Protein AF-A0A3S4GG68-F1 (afdb_monomer_lite)

Structure (mmCIF, N/CA/C/O backbone):
data_AF-A0A3S4GG68-F1
#
_entry.id   AF-A0A3S4GG68-F1
#
loop_
_atom_site.group_PDB
_atom_site.id
_atom_site.type_symbol
_atom_site.label_atom_id
_atom_site.label_alt_id
_atom_site.label_comp_id
_atom_site.label_asym_id
_atom_site.label_entity_id
_atom_site.label_seq_id
_atom_site.pdbx_PDB_ins_code
_atom_site.Cartn_x
_atom_site.Cartn_y
_atom_site.Cartn_z
_atom_site.occupancy
_atom_site.B_iso_or_equiv
_atom_site.auth_seq_id
_atom_site.auth_comp_id
_atom_site.auth_asym_id
_atom_site.auth_atom_id
_atom_site.pdbx_PDB_model_num
ATOM 1 N N . MET A 1 1 ? 11.871 43.100 -135.395 1.00 49.34 1 MET A N 1
ATOM 2 C CA . MET A 1 1 ? 12.760 42.344 -134.480 1.00 49.34 1 MET A CA 1
ATOM 3 C C . MET A 1 1 ? 13.994 43.187 -134.203 1.00 49.34 1 MET A C 1
ATOM 5 O O . MET A 1 1 ? 14.467 43.809 -135.144 1.00 49.34 1 MET A O 1
ATOM 9 N N . SER A 1 2 ? 14.499 43.175 -132.960 1.00 50.88 2 SER A N 1
ATOM 10 C CA . SER A 1 2 ? 15.633 43.975 -132.434 1.00 50.88 2 SER A CA 1
ATOM 11 C C . SER A 1 2 ? 15.236 45.422 -132.055 1.00 50.88 2 SER A C 1
ATOM 13 O O . SER A 1 2 ? 14.521 46.060 -132.810 1.00 50.88 2 SER A O 1
ATOM 15 N N . GLN A 1 3 ? 15.545 46.009 -130.888 1.00 48.41 3 GLN A N 1
ATOM 16 C CA . GLN A 1 3 ? 16.645 45.792 -129.935 1.00 48.41 3 GLN A CA 1
ATOM 17 C C . GLN A 1 3 ? 16.271 46.004 -128.438 1.00 48.41 3 GLN A C 1
ATOM 19 O O . GLN A 1 3 ? 17.155 46.221 -127.614 1.00 48.41 3 GLN A O 1
ATOM 24 N N . GLN A 1 4 ? 14.996 45.951 -128.033 1.00 51.50 4 GLN A N 1
ATOM 25 C CA . GLN A 1 4 ? 14.610 46.338 -126.656 1.00 51.50 4 GLN A CA 1
ATOM 26 C C . GLN A 1 4 ? 14.585 45.204 -125.604 1.00 51.50 4 GLN A C 1
ATOM 28 O O . GLN A 1 4 ? 14.568 45.499 -124.409 1.00 51.50 4 GLN A O 1
ATOM 33 N N . ASP A 1 5 ? 14.703 43.929 -125.994 1.00 50.78 5 ASP A N 1
ATOM 34 C CA . ASP A 1 5 ? 14.588 42.798 -125.048 1.00 50.78 5 ASP A CA 1
ATOM 35 C C . ASP A 1 5 ? 15.923 42.305 -124.447 1.00 50.78 5 ASP A C 1
ATOM 37 O O . ASP A 1 5 ? 15.935 41.638 -123.409 1.00 50.78 5 ASP A O 1
ATOM 41 N N . ALA A 1 6 ? 17.070 42.688 -125.021 1.00 50.78 6 ALA A N 1
ATOM 42 C CA . ALA A 1 6 ? 18.386 42.248 -124.537 1.00 50.78 6 ALA A CA 1
ATOM 43 C C . ALA A 1 6 ? 18.825 42.948 -123.231 1.00 50.78 6 ALA A C 1
ATOM 45 O O . ALA A 1 6 ? 19.532 42.358 -122.410 1.00 50.78 6 ALA A O 1
ATOM 46 N N . ALA A 1 7 ? 18.363 44.180 -122.985 1.00 52.12 7 ALA A N 1
ATOM 47 C CA . ALA A 1 7 ? 18.754 44.946 -121.799 1.00 52.12 7 ALA A CA 1
ATOM 48 C C . ALA A 1 7 ? 18.092 44.432 -120.503 1.00 52.12 7 ALA A C 1
ATOM 50 O O . ALA A 1 7 ? 18.697 44.492 -119.431 1.00 52.12 7 ALA A O 1
ATOM 51 N N . LYS A 1 8 ? 16.877 43.864 -120.580 1.00 50.28 8 LYS A N 1
ATOM 52 C CA . LYS A 1 8 ? 16.184 43.308 -119.401 1.00 50.28 8 LYS A CA 1
ATOM 53 C C . LYS A 1 8 ? 16.714 41.927 -118.992 1.00 50.28 8 LYS A C 1
ATOM 55 O O . LYS A 1 8 ? 16.784 41.640 -117.797 1.00 50.28 8 LYS A O 1
ATOM 60 N N . GLN A 1 9 ? 17.161 41.098 -119.940 1.00 52.12 9 GLN A N 1
ATOM 61 C CA . GLN A 1 9 ? 17.727 39.774 -119.631 1.00 52.12 9 GLN A CA 1
ATOM 62 C C . GLN A 1 9 ? 19.130 39.847 -118.996 1.00 52.12 9 GLN A C 1
ATOM 64 O O . GLN A 1 9 ? 19.456 39.039 -118.120 1.00 52.12 9 GLN A O 1
ATOM 69 N N . GLN A 1 10 ? 19.939 40.853 -119.347 1.00 52.22 10 GLN A N 1
ATOM 70 C CA . GLN A 1 10 ? 21.264 41.061 -118.742 1.00 52.22 10 GLN A CA 1
ATOM 71 C C . GLN A 1 10 ? 21.206 41.677 -117.332 1.00 52.22 10 GLN A C 1
ATOM 73 O O . GLN A 1 10 ? 22.079 41.407 -116.506 1.00 52.22 10 GLN A O 1
ATOM 78 N N . ALA A 1 11 ? 20.166 42.455 -117.011 1.00 51.31 11 ALA A N 1
ATOM 79 C CA . ALA A 1 11 ? 19.967 42.980 -115.658 1.00 51.31 11 ALA A CA 1
ATOM 80 C C . ALA A 1 11 ? 19.549 41.879 -114.662 1.00 51.31 11 ALA A C 1
ATOM 82 O O . ALA A 1 11 ? 20.016 41.863 -113.522 1.00 51.31 11 ALA A O 1
ATOM 83 N N . ASN A 1 12 ? 18.731 40.916 -115.104 1.00 52.53 12 ASN A N 1
ATOM 84 C CA . ASN A 1 12 ? 18.251 39.823 -114.254 1.00 52.53 12 ASN A CA 1
ATOM 85 C C . ASN A 1 12 ? 19.345 38.774 -113.964 1.00 52.53 12 ASN A C 1
ATOM 87 O O . ASN A 1 12 ? 19.495 38.316 -112.836 1.00 52.53 12 ASN A O 1
ATOM 91 N N . THR A 1 13 ? 20.192 38.449 -114.946 1.00 56.78 13 THR A N 1
ATOM 92 C CA . THR A 1 13 ? 21.316 37.509 -114.754 1.00 56.78 13 THR A CA 1
ATOM 93 C C . THR A 1 13 ? 22.449 38.095 -113.907 1.00 56.78 13 THR A C 1
ATOM 95 O O . THR A 1 13 ? 23.001 37.383 -113.070 1.00 56.78 13 THR A O 1
ATOM 98 N N . ARG A 1 14 ? 22.753 39.400 -114.014 1.00 58.31 14 ARG A N 1
ATOM 99 C CA . ARG A 1 14 ? 23.689 40.071 -113.085 1.00 58.31 14 ARG A CA 1
ATOM 100 C C . ARG A 1 14 ? 23.168 40.114 -111.653 1.00 58.31 14 ARG A C 1
ATOM 102 O O . ARG A 1 14 ? 23.961 39.922 -110.734 1.00 58.31 14 ARG A O 1
ATOM 109 N N . ASN A 1 15 ? 21.870 40.342 -111.455 1.00 60.78 15 ASN A N 1
ATOM 110 C CA . ASN A 1 15 ? 21.282 40.303 -110.120 1.00 60.78 15 ASN A CA 1
ATOM 111 C C . ASN A 1 15 ? 21.235 38.875 -109.574 1.00 60.78 15 ASN A C 1
ATOM 113 O O . ASN A 1 15 ? 21.615 38.692 -108.429 1.00 60.78 15 ASN A O 1
ATOM 117 N N . ASN A 1 16 ? 20.925 37.856 -110.379 1.00 60.94 16 ASN A N 1
ATOM 118 C CA . ASN A 1 16 ? 20.962 36.463 -109.926 1.00 60.94 16 ASN A CA 1
ATOM 119 C C . ASN A 1 16 ? 22.381 35.967 -109.623 1.00 60.94 16 ASN A C 1
ATOM 121 O O . ASN A 1 16 ? 22.553 35.264 -108.641 1.00 60.94 16 ASN A O 1
ATOM 125 N N . ILE A 1 17 ? 23.415 36.367 -110.371 1.00 66.19 17 ILE A N 1
ATOM 126 C CA . ILE A 1 17 ? 24.809 36.019 -110.033 1.00 66.19 17 ILE A CA 1
ATOM 127 C C . ILE A 1 17 ? 25.264 36.754 -108.768 1.00 66.19 17 ILE A C 1
ATOM 129 O O . ILE A 1 17 ? 25.915 36.150 -107.923 1.00 66.19 17 ILE A O 1
ATOM 133 N N . ARG A 1 18 ? 24.886 38.028 -108.586 1.00 66.44 18 ARG A N 1
ATOM 134 C CA . ARG A 1 18 ? 25.168 38.769 -107.345 1.00 66.44 18 ARG A CA 1
ATOM 135 C C . ARG A 1 18 ? 24.436 38.160 -106.154 1.00 66.44 18 ARG A C 1
ATOM 137 O O . ARG A 1 18 ? 25.058 37.925 -105.129 1.00 66.44 18 ARG A O 1
ATOM 144 N N . VAL A 1 19 ? 23.162 37.822 -106.309 1.00 69.62 19 VAL A N 1
ATOM 145 C CA . VAL A 1 19 ? 22.336 37.177 -105.284 1.00 69.62 19 VAL A CA 1
ATOM 146 C C . VAL A 1 19 ? 22.871 35.779 -104.963 1.00 69.62 19 VAL A C 1
ATOM 148 O O . VAL A 1 19 ? 23.076 35.480 -103.794 1.00 69.62 19 VAL A O 1
ATOM 151 N N . VAL A 1 20 ? 23.227 34.965 -105.963 1.00 71.88 20 VAL A N 1
ATOM 152 C CA . VAL A 1 20 ? 23.866 33.652 -105.761 1.00 71.88 20 VAL A CA 1
ATOM 153 C C . VAL A 1 20 ? 25.235 33.797 -105.098 1.00 71.88 20 VAL A C 1
ATOM 155 O O . VAL A 1 20 ? 25.518 33.036 -104.185 1.00 71.88 20 VAL A O 1
ATOM 158 N N . SER A 1 21 ? 26.055 34.788 -105.471 1.00 70.62 21 SER A N 1
ATOM 159 C CA . SER A 1 21 ? 27.353 35.047 -104.823 1.00 70.62 21 SER A CA 1
ATOM 160 C C . SER A 1 21 ? 27.220 35.536 -103.377 1.00 70.62 21 SER A C 1
ATOM 162 O O . SER A 1 21 ? 28.034 35.186 -102.529 1.00 70.62 21 SER A O 1
ATOM 164 N N . ILE A 1 22 ? 26.170 36.305 -103.073 1.00 77.19 22 ILE A N 1
ATOM 165 C CA . ILE A 1 22 ? 25.853 36.747 -101.713 1.00 77.19 22 ILE A CA 1
ATOM 166 C C . ILE A 1 22 ? 25.343 35.559 -100.893 1.00 77.19 22 ILE A C 1
ATOM 168 O O . ILE A 1 22 ? 25.767 35.394 -99.755 1.00 77.19 22 ILE A O 1
ATOM 172 N N . PHE A 1 23 ? 24.506 34.688 -101.466 1.00 77.19 23 PHE A N 1
ATOM 173 C CA . PHE A 1 23 ? 24.037 33.475 -100.795 1.00 77.19 23 PHE A CA 1
ATOM 174 C C . PHE A 1 23 ? 25.149 32.440 -100.589 1.00 77.19 23 PHE A C 1
ATOM 176 O O . PHE A 1 23 ? 25.198 31.833 -99.524 1.00 77.19 23 PHE A O 1
ATOM 183 N N . THR A 1 24 ? 26.072 32.253 -101.538 1.00 78.00 24 THR A N 1
ATOM 184 C CA . THR A 1 24 ? 27.219 31.347 -101.354 1.00 78.00 24 THR A CA 1
ATOM 185 C C . THR A 1 24 ? 28.232 31.908 -100.362 1.00 78.00 24 THR A C 1
ATOM 187 O O . THR A 1 24 ? 28.686 31.166 -99.495 1.00 78.00 24 THR A O 1
ATOM 190 N N . ALA A 1 25 ? 28.533 33.210 -100.398 1.00 78.62 25 ALA A N 1
ATOM 191 C CA . ALA A 1 25 ? 29.371 33.850 -99.383 1.00 78.62 25 ALA A CA 1
ATOM 192 C C . ALA A 1 25 ? 28.722 33.805 -97.986 1.00 78.62 25 ALA A C 1
ATOM 194 O O . ALA A 1 25 ? 29.400 33.507 -97.004 1.00 78.62 25 ALA A O 1
ATOM 195 N N . ALA A 1 26 ? 27.405 34.021 -97.891 1.00 80.62 26 ALA A N 1
ATOM 196 C CA . ALA A 1 26 ? 26.657 33.888 -96.643 1.00 80.62 26 ALA A CA 1
ATOM 197 C C . ALA A 1 26 ? 26.622 32.438 -96.138 1.00 80.62 26 ALA A C 1
ATOM 199 O O . ALA A 1 26 ? 26.768 32.215 -94.941 1.00 80.62 26 ALA A O 1
ATOM 200 N N . ALA A 1 27 ? 26.493 31.448 -97.027 1.00 81.69 27 ALA A N 1
ATOM 201 C CA . ALA A 1 27 ? 26.536 30.032 -96.666 1.00 81.69 27 ALA A CA 1
ATOM 202 C C . ALA A 1 27 ? 27.921 29.617 -96.146 1.00 81.69 27 ALA A C 1
ATOM 204 O O . ALA A 1 27 ? 28.010 28.941 -95.125 1.00 81.69 27 ALA A O 1
ATOM 205 N N . ILE A 1 28 ? 29.003 30.069 -96.789 1.00 83.69 28 ILE A N 1
ATOM 206 C CA . ILE A 1 28 ? 30.376 29.825 -96.320 1.00 83.69 28 ILE A CA 1
ATOM 207 C C . ILE A 1 28 ? 30.612 30.517 -94.971 1.00 83.69 28 ILE A C 1
ATOM 209 O O . ILE A 1 28 ? 31.186 29.913 -94.066 1.00 83.69 28 ILE A O 1
ATOM 213 N N . GLY A 1 29 ? 30.112 31.744 -94.799 1.00 84.56 29 GLY A N 1
ATOM 214 C CA . GLY A 1 29 ? 30.130 32.447 -93.516 1.00 84.56 29 GLY A CA 1
ATOM 215 C C . GLY A 1 29 ? 29.377 31.688 -92.420 1.00 84.56 29 GLY A C 1
ATOM 216 O O . GLY A 1 29 ? 29.908 31.502 -91.330 1.00 84.56 29 GLY A O 1
ATOM 217 N N . LEU A 1 30 ? 28.179 31.177 -92.717 1.00 84.75 30 LEU A N 1
ATOM 218 C CA . LEU A 1 30 ? 27.359 30.405 -91.780 1.00 84.75 30 LEU A CA 1
ATOM 219 C C . LEU A 1 30 ? 28.039 29.091 -91.371 1.00 84.75 30 LEU A C 1
ATOM 221 O O . LEU A 1 30 ? 28.056 28.747 -90.192 1.00 84.75 30 LEU A O 1
ATOM 225 N N . VAL A 1 31 ? 28.635 28.377 -92.330 1.00 84.88 31 VAL A N 1
ATOM 226 C CA . VAL A 1 31 ? 29.395 27.147 -92.064 1.00 84.88 31 VAL A CA 1
ATOM 227 C C . VAL A 1 31 ? 30.635 27.453 -91.225 1.00 84.88 31 VAL A C 1
ATOM 229 O O . VAL A 1 31 ? 30.894 26.748 -90.254 1.00 84.88 31 VAL A O 1
ATOM 232 N N . GLY A 1 32 ? 31.360 28.534 -91.529 1.00 84.31 32 GLY A N 1
ATOM 233 C CA . GLY A 1 32 ? 32.490 28.991 -90.719 1.00 84.31 32 GLY A CA 1
ATOM 234 C C . GLY A 1 32 ? 32.086 29.300 -89.274 1.00 84.31 32 GLY A C 1
ATOM 235 O O . GLY A 1 32 ? 32.739 28.838 -88.340 1.00 84.31 32 GLY A O 1
ATOM 236 N N . VAL A 1 33 ? 30.963 30.000 -89.077 1.00 82.75 33 VAL A N 1
ATOM 237 C CA . VAL A 1 33 ? 30.410 30.285 -87.744 1.00 82.75 33 VAL A CA 1
ATOM 238 C C . VAL A 1 33 ? 29.994 28.997 -87.027 1.00 82.75 33 VAL A C 1
ATOM 240 O O . VAL A 1 33 ? 30.314 28.837 -85.854 1.00 82.75 33 VAL A O 1
ATOM 243 N N . LEU A 1 34 ? 29.354 28.044 -87.708 1.00 81.31 34 LEU A N 1
ATOM 244 C CA . LEU A 1 34 ? 28.970 26.752 -87.123 1.00 81.31 34 LEU A CA 1
ATOM 245 C C . LEU A 1 34 ? 30.177 25.901 -86.707 1.00 81.31 34 LEU A C 1
ATOM 247 O O . LEU A 1 34 ? 30.135 25.282 -85.646 1.00 81.31 34 LEU A O 1
ATOM 251 N N . VAL A 1 35 ? 31.261 25.896 -87.489 1.00 82.06 35 VAL A N 1
ATOM 252 C CA . VAL A 1 35 ? 32.506 25.189 -87.138 1.00 82.06 35 VAL A CA 1
ATOM 253 C C . VAL A 1 35 ? 33.175 25.832 -85.925 1.00 82.06 35 VAL A C 1
ATOM 255 O O . VAL A 1 35 ? 33.625 25.116 -85.034 1.00 82.06 35 VAL A O 1
ATOM 258 N N . ILE A 1 36 ? 33.194 27.165 -85.849 1.00 81.69 36 ILE A N 1
ATOM 259 C CA . ILE A 1 36 ? 33.718 27.888 -84.682 1.00 81.69 36 ILE A CA 1
ATOM 260 C C . ILE A 1 36 ? 32.859 27.600 -83.443 1.00 81.69 36 ILE A C 1
ATOM 262 O O . ILE A 1 36 ? 33.407 27.270 -82.396 1.00 81.69 36 ILE A O 1
ATOM 266 N N . LEU A 1 37 ? 31.527 27.648 -83.560 1.00 81.44 37 LEU A N 1
ATOM 267 C CA . LEU A 1 37 ? 30.600 27.326 -82.467 1.00 81.44 37 LEU A CA 1
ATOM 268 C C . LEU A 1 37 ? 30.748 25.874 -81.992 1.00 81.44 37 LEU A C 1
ATOM 270 O O . LEU A 1 37 ? 30.720 25.623 -80.789 1.00 81.44 37 LEU A O 1
ATOM 274 N N . TYR A 1 38 ? 30.940 24.928 -82.915 1.00 79.81 38 TYR A N 1
ATOM 275 C CA . TYR A 1 38 ? 31.185 23.521 -82.599 1.00 79.81 38 TYR A CA 1
ATOM 276 C C . TYR A 1 38 ? 32.543 23.315 -81.913 1.00 79.81 38 TYR A C 1
ATOM 278 O O . TYR A 1 38 ? 32.618 22.656 -80.876 1.00 79.81 38 TYR A O 1
ATOM 286 N N . ALA A 1 39 ? 33.612 23.917 -82.445 1.00 78.94 39 ALA A N 1
ATOM 287 C CA . ALA A 1 39 ? 34.962 23.814 -81.891 1.00 78.94 39 ALA A CA 1
ATOM 288 C C . ALA A 1 39 ? 35.077 24.457 -80.499 1.00 78.94 39 ALA A C 1
ATOM 290 O O . ALA A 1 39 ? 35.771 23.928 -79.635 1.00 78.94 39 ALA A O 1
ATOM 291 N N . TRP A 1 40 ? 34.373 25.568 -80.269 1.00 77.50 40 TRP A N 1
ATOM 292 C CA . TRP A 1 40 ? 34.312 26.247 -78.970 1.00 77.50 40 TRP A CA 1
ATOM 293 C C . TRP A 1 40 ? 33.202 25.723 -78.053 1.00 77.50 40 TRP A C 1
ATOM 295 O O . TRP A 1 40 ? 33.026 26.251 -76.957 1.00 77.50 40 TRP A O 1
ATOM 305 N N . GLN A 1 41 ? 32.471 24.681 -78.470 1.00 70.81 41 GLN A N 1
ATOM 306 C CA . GLN A 1 41 ? 31.400 24.052 -77.688 1.00 70.81 41 GLN A CA 1
ATOM 307 C C . GLN A 1 41 ? 30.374 25.069 -77.157 1.00 70.81 41 GLN A C 1
ATOM 309 O O . GLN A 1 41 ? 29.880 24.950 -76.037 1.00 70.81 41 GLN A O 1
ATOM 314 N N . LEU A 1 42 ? 30.060 26.089 -77.958 1.00 73.81 42 LEU A N 1
ATOM 315 C CA . LEU A 1 42 ? 29.060 27.106 -77.643 1.00 73.81 42 LEU A CA 1
ATOM 316 C C . LEU A 1 42 ? 27.646 26.577 -77.977 1.00 73.81 42 LEU A C 1
ATOM 318 O O . LEU A 1 42 ? 27.507 25.652 -78.786 1.00 73.81 42 LEU A O 1
ATOM 322 N N . PRO A 1 43 ? 26.571 27.114 -77.363 1.00 65.62 43 PRO A N 1
ATOM 323 C CA . PRO A 1 43 ? 25.198 26.669 -77.646 1.00 65.62 43 PRO A CA 1
ATOM 324 C C . PRO A 1 43 ? 24.933 26.836 -79.154 1.00 65.62 43 PRO A C 1
ATOM 326 O O . PRO A 1 43 ? 25.174 27.946 -79.636 1.00 65.62 43 PRO A O 1
ATOM 329 N N . PRO A 1 44 ? 24.521 25.816 -79.947 1.00 65.06 44 PRO A N 1
ATOM 330 C CA . PRO A 1 44 ? 23.725 24.605 -79.658 1.00 65.06 44 PRO A CA 1
ATOM 331 C C . PRO A 1 44 ? 24.487 23.261 -79.522 1.00 65.06 44 PRO A C 1
ATOM 333 O O . PRO A 1 44 ? 23.847 22.211 -79.487 1.00 65.06 44 PRO A O 1
ATOM 336 N N . PHE A 1 45 ? 25.825 23.255 -79.448 1.00 66.38 45 PHE A N 1
ATOM 337 C CA . PHE A 1 45 ? 26.645 22.026 -79.371 1.00 66.38 45 PHE A CA 1
ATOM 338 C C . PHE A 1 45 ? 27.233 21.753 -77.972 1.00 66.38 45 PHE A C 1
ATOM 340 O O . PHE A 1 45 ? 28.190 20.989 -77.823 1.00 66.38 45 PHE A O 1
ATOM 347 N N . THR A 1 46 ? 26.673 22.371 -76.928 1.00 69.19 46 THR A N 1
ATOM 348 C CA . THR A 1 46 ? 27.083 22.151 -75.536 1.00 69.19 46 THR A CA 1
ATOM 349 C C . THR A 1 46 ? 26.706 20.739 -75.081 1.00 69.19 46 THR A C 1
ATOM 351 O O . THR A 1 46 ? 25.574 20.282 -75.237 1.00 69.19 46 THR A O 1
ATOM 354 N N . ARG A 1 47 ? 27.649 20.016 -74.469 1.00 65.81 47 ARG A N 1
ATOM 355 C CA . ARG A 1 47 ? 27.352 18.726 -73.832 1.00 65.81 47 ARG A CA 1
ATOM 356 C C . ARG A 1 47 ? 26.620 19.001 -72.514 1.00 65.81 47 ARG A C 1
ATOM 358 O O . ARG A 1 47 ? 27.215 19.526 -71.583 1.00 65.81 47 ARG A O 1
ATOM 365 N N . HIS A 1 48 ? 25.342 18.635 -72.409 1.00 67.25 48 HIS A N 1
ATOM 366 C CA . HIS A 1 48 ? 24.555 18.777 -71.168 1.00 67.25 48 HIS A CA 1
ATOM 367 C C . HIS A 1 48 ? 24.967 17.803 -70.044 1.00 67.25 48 HIS A C 1
ATOM 369 O O . HIS A 1 48 ? 24.373 17.816 -68.969 1.00 67.25 48 HIS A O 1
ATOM 375 N N . SER A 1 49 ? 25.971 16.954 -70.277 1.00 66.50 49 SER A N 1
ATOM 376 C CA . SER A 1 49 ? 26.474 15.993 -69.299 1.00 66.50 49 SER A CA 1
ATOM 377 C C . SER A 1 49 ? 27.775 16.510 -68.691 1.00 66.50 49 SER A C 1
ATOM 379 O O . SER A 1 49 ? 28.788 16.647 -69.377 1.00 66.50 49 SER A O 1
ATOM 381 N N . GLN A 1 50 ? 27.709 16.841 -67.404 1.00 68.50 50 GLN A N 1
ATOM 382 C CA . GLN A 1 50 ? 28.860 17.219 -66.595 1.00 68.50 50 GLN A CA 1
ATOM 383 C C . GLN A 1 50 ? 29.518 15.934 -66.084 1.00 68.50 50 GLN A C 1
ATOM 385 O O . GLN A 1 50 ? 28.903 15.189 -65.323 1.00 68.50 50 GLN A O 1
ATOM 390 N N . PHE A 1 51 ? 30.754 15.672 -66.504 1.00 70.12 51 PHE A N 1
ATOM 391 C CA . PHE A 1 51 ? 31.560 14.560 -66.005 1.00 70.12 51 PHE A CA 1
ATOM 392 C C . PHE A 1 51 ? 32.534 15.109 -64.967 1.00 70.12 51 PHE A C 1
ATOM 394 O O . PHE A 1 51 ? 33.326 16.002 -65.261 1.00 70.12 51 PHE A O 1
ATOM 401 N N . THR A 1 52 ? 32.448 14.607 -63.740 1.00 79.19 52 THR A N 1
ATOM 402 C CA . THR A 1 52 ? 33.411 14.909 -62.683 1.00 79.19 52 THR A CA 1
ATOM 403 C C . THR A 1 52 ? 33.731 13.623 -61.946 1.00 79.19 52 THR A C 1
ATOM 405 O O . THR A 1 52 ? 32.827 12.941 -61.467 1.00 79.19 52 THR A O 1
ATOM 408 N N . ASP A 1 53 ? 35.018 13.313 -61.832 1.00 75.62 53 ASP A N 1
ATOM 409 C CA . ASP A 1 53 ? 35.498 12.200 -61.006 1.00 75.62 53 ASP A CA 1
ATOM 410 C C . ASP A 1 53 ? 35.459 12.558 -59.508 1.00 75.62 53 ASP A C 1
ATOM 412 O O . ASP A 1 53 ? 35.560 11.695 -58.640 1.00 75.62 53 ASP A O 1
ATOM 416 N N . ASN A 1 54 ? 35.254 13.843 -59.191 1.00 73.50 54 ASN A N 1
ATOM 417 C CA . ASN A 1 54 ? 35.151 14.370 -57.834 1.00 73.50 54 ASN A CA 1
ATOM 418 C C . ASN A 1 54 ? 33.684 14.586 -57.446 1.00 73.50 54 ASN A C 1
ATOM 420 O O . ASN A 1 54 ? 33.217 15.720 -57.301 1.00 73.50 54 ASN A O 1
ATOM 424 N N . ALA A 1 55 ? 32.949 13.487 -57.287 1.00 75.50 55 ALA A N 1
ATOM 425 C CA . ALA A 1 55 ? 31.603 13.488 -56.725 1.00 75.50 55 ALA A CA 1
ATOM 426 C C . ALA A 1 55 ? 31.640 12.937 -55.291 1.00 75.50 55 ALA A C 1
ATOM 428 O O . ALA A 1 55 ? 32.006 11.788 -55.063 1.00 75.50 55 ALA A O 1
ATOM 429 N N . TYR A 1 56 ? 31.241 13.756 -54.315 1.00 77.00 56 TYR A N 1
ATOM 430 C CA . TYR A 1 56 ? 31.147 13.342 -52.914 1.00 77.00 56 TYR A CA 1
ATOM 431 C C . TYR A 1 56 ? 29.687 13.212 -52.498 1.00 77.00 56 TYR A C 1
ATOM 433 O O . TYR A 1 56 ? 28.915 14.170 -52.584 1.00 77.00 56 TYR A O 1
ATOM 441 N N . VAL A 1 57 ? 29.321 12.042 -51.978 1.00 75.31 57 VAL A N 1
ATOM 442 C CA . VAL A 1 57 ? 28.017 11.829 -51.350 1.00 75.31 57 VAL A CA 1
ATOM 443 C C . VAL A 1 57 ? 28.092 12.334 -49.910 1.00 75.31 57 VAL A C 1
ATOM 445 O O . VAL A 1 57 ? 28.873 11.829 -49.104 1.00 75.31 57 VAL A O 1
ATOM 448 N N . ARG A 1 58 ? 27.287 13.345 -49.568 1.00 75.38 58 ARG A N 1
ATOM 449 C CA . ARG A 1 58 ? 27.134 13.798 -48.178 1.00 75.38 58 ARG A CA 1
ATOM 450 C C . ARG A 1 58 ? 26.052 12.968 -47.494 1.00 75.38 58 ARG A C 1
ATOM 452 O O . ARG A 1 58 ? 24.901 12.992 -47.917 1.00 75.38 58 ARG A O 1
ATOM 459 N N . GLY A 1 59 ? 26.425 12.253 -46.436 1.00 70.75 59 GLY A N 1
ATOM 460 C CA . GLY A 1 59 ? 25.493 11.541 -45.563 1.00 70.75 59 GLY A CA 1
ATOM 461 C C . GLY A 1 59 ? 25.167 12.345 -44.306 1.00 70.75 59 GLY A C 1
ATOM 462 O O . GLY A 1 59 ? 26.007 13.088 -43.802 1.00 70.75 59 GLY A O 1
ATOM 463 N N . GLN A 1 60 ? 23.952 12.178 -43.785 1.00 73.88 60 GLN A N 1
ATOM 464 C CA . GLN A 1 60 ? 23.630 12.576 -42.416 1.00 73.88 60 GLN A CA 1
ATOM 465 C C . GLN A 1 60 ? 24.033 11.435 -41.475 1.00 73.88 60 GLN A C 1
ATOM 467 O O . GLN A 1 60 ? 23.580 10.304 -41.652 1.00 73.88 60 GLN A O 1
ATOM 472 N N . THR A 1 61 ? 24.885 11.726 -40.492 1.00 74.56 61 THR A N 1
ATOM 473 C CA . THR A 1 61 ? 25.311 10.757 -39.472 1.00 74.56 61 THR A CA 1
ATOM 474 C C . THR A 1 61 ? 24.576 11.039 -38.169 1.00 74.56 61 THR A C 1
ATOM 476 O O . THR A 1 61 ? 24.657 12.147 -37.640 1.00 74.56 61 THR A O 1
ATOM 479 N N . THR A 1 62 ? 23.883 10.035 -37.633 1.00 76.44 62 THR A N 1
ATOM 480 C CA . THR A 1 62 ? 23.255 10.096 -36.307 1.00 76.44 62 THR A CA 1
ATOM 481 C C . THR A 1 62 ? 24.091 9.294 -35.321 1.00 76.44 62 THR A C 1
ATOM 483 O O . THR A 1 62 ? 24.359 8.115 -35.546 1.00 76.44 62 THR A O 1
ATOM 486 N N . PHE A 1 63 ? 24.495 9.923 -34.219 1.00 78.69 63 PHE A N 1
ATOM 487 C CA . PHE A 1 63 ? 25.162 9.230 -33.123 1.00 78.69 63 PHE A CA 1
ATOM 488 C C . PHE A 1 63 ? 24.115 8.556 -32.238 1.00 78.69 63 PHE A C 1
ATOM 490 O O . PHE A 1 63 ? 23.173 9.205 -31.786 1.00 78.69 63 PHE A O 1
ATOM 497 N N . ILE A 1 64 ? 24.283 7.258 -31.996 1.00 81.62 64 ILE A N 1
ATOM 498 C CA . ILE A 1 64 ? 23.448 6.486 -31.075 1.00 81.62 64 ILE A CA 1
ATOM 499 C C . ILE A 1 64 ? 24.296 6.197 -29.842 1.00 81.62 64 ILE A C 1
ATOM 501 O O . ILE A 1 64 ? 25.430 5.732 -29.955 1.00 81.62 64 ILE A O 1
ATOM 505 N N . SER A 1 65 ? 23.767 6.503 -28.662 1.00 82.62 65 SER A N 1
ATOM 506 C CA . SER A 1 65 ? 24.429 6.227 -27.389 1.00 82.62 65 SER A CA 1
ATOM 507 C C . SER A 1 65 ? 23.473 5.478 -26.465 1.00 82.62 65 SER A C 1
ATOM 509 O O . SER A 1 65 ? 22.293 5.830 -26.411 1.00 82.62 65 SER A O 1
ATOM 511 N N . PRO A 1 66 ? 23.952 4.444 -25.754 1.00 85.88 66 PRO A N 1
ATOM 512 C CA . PRO A 1 66 ? 23.129 3.726 -24.794 1.00 85.88 66 PRO A CA 1
ATOM 513 C C . PRO A 1 66 ? 22.720 4.642 -23.639 1.00 85.88 66 PRO A C 1
ATOM 515 O O . PRO A 1 66 ? 23.535 5.408 -23.128 1.00 85.88 66 PRO A O 1
ATOM 518 N N . GLN A 1 67 ? 21.461 4.537 -23.210 1.00 86.81 67 GLN A N 1
ATOM 519 C CA . GLN A 1 67 ? 20.961 5.245 -22.023 1.00 86.81 67 GLN A CA 1
ATOM 520 C C . GLN A 1 67 ? 21.319 4.517 -20.719 1.00 86.81 67 GLN A C 1
ATOM 522 O O . GLN A 1 67 ? 21.317 5.119 -19.648 1.00 86.81 67 GLN A O 1
ATOM 527 N N . VAL A 1 68 ? 21.647 3.224 -20.809 1.00 90.44 68 VAL A N 1
ATOM 528 C CA . VAL A 1 68 ? 21.968 2.353 -19.676 1.00 90.44 68 VAL A CA 1
ATOM 529 C C . VAL A 1 68 ? 23.373 1.771 -19.815 1.00 90.44 68 VAL A C 1
ATOM 531 O O . VAL A 1 68 ? 23.863 1.531 -20.916 1.00 90.44 68 VAL A O 1
ATOM 534 N N . ASN A 1 69 ? 24.040 1.536 -18.686 1.00 86.50 69 ASN A N 1
ATOM 535 C CA . ASN A 1 69 ? 25.389 0.974 -18.671 1.00 86.50 69 ASN A CA 1
ATOM 536 C C . ASN A 1 69 ? 25.343 -0.560 -18.649 1.00 86.50 69 ASN A C 1
ATOM 538 O O . ASN A 1 69 ? 24.548 -1.149 -17.916 1.00 86.50 69 ASN A O 1
ATOM 542 N N . GLY A 1 70 ? 26.243 -1.217 -19.378 1.00 88.19 70 GLY A N 1
ATOM 543 C CA . GLY A 1 70 ? 26.413 -2.666 -19.297 1.00 88.19 70 GLY A CA 1
ATOM 544 C C . GLY A 1 70 ? 27.306 -3.229 -20.396 1.00 88.19 70 GLY A C 1
ATOM 545 O O . GLY A 1 70 ? 27.757 -2.505 -21.285 1.00 88.19 70 GLY A O 1
ATOM 546 N N . TYR A 1 71 ? 27.568 -4.531 -20.313 1.00 88.62 71 TYR A N 1
ATOM 547 C CA . TYR A 1 71 ? 28.317 -5.260 -21.333 1.00 88.62 71 TYR A CA 1
ATOM 548 C C . TYR A 1 71 ? 27.424 -5.559 -22.535 1.00 88.62 71 TYR A C 1
ATOM 550 O O . TYR A 1 71 ? 26.262 -5.922 -22.366 1.00 88.62 71 TYR A O 1
ATOM 558 N N . ILE A 1 72 ? 27.968 -5.427 -23.743 1.00 90.44 72 ILE A N 1
ATOM 559 C CA . ILE A 1 72 ? 27.265 -5.794 -24.976 1.00 90.44 72 ILE A CA 1
ATOM 560 C C . ILE A 1 72 ? 27.317 -7.317 -25.110 1.00 90.44 72 ILE A C 1
ATOM 562 O O . ILE A 1 72 ? 28.396 -7.904 -25.081 1.00 90.44 72 ILE A O 1
ATOM 566 N N . THR A 1 73 ? 26.156 -7.952 -25.239 1.00 91.06 73 THR A N 1
ATOM 567 C CA . THR A 1 73 ? 26.015 -9.411 -25.368 1.00 91.06 73 THR A CA 1
ATOM 568 C C . THR A 1 73 ? 25.797 -9.849 -26.810 1.00 91.06 73 THR A C 1
ATOM 570 O O . THR A 1 73 ? 26.240 -10.931 -27.185 1.00 91.06 73 THR A O 1
ATOM 573 N N . ALA A 1 74 ? 25.163 -9.005 -27.628 1.00 87.50 74 ALA A N 1
ATOM 574 C CA . ALA A 1 74 ? 24.938 -9.275 -29.041 1.00 87.50 74 ALA A CA 1
ATOM 575 C C . ALA A 1 74 ? 25.085 -8.010 -29.895 1.00 87.50 74 ALA A C 1
ATOM 577 O O . ALA A 1 74 ? 24.671 -6.913 -29.505 1.00 87.50 74 ALA A O 1
ATOM 578 N N . VAL A 1 75 ? 25.664 -8.195 -31.080 1.00 89.06 75 VAL A N 1
ATOM 579 C CA . VAL A 1 75 ? 25.743 -7.203 -32.154 1.00 89.06 75 VAL A CA 1
ATOM 580 C C . VAL A 1 75 ? 25.020 -7.805 -33.353 1.00 89.06 75 VAL A C 1
ATOM 582 O O . VAL A 1 75 ? 25.514 -8.755 -33.957 1.00 89.06 75 VAL A O 1
ATOM 585 N N . ASN A 1 76 ? 23.837 -7.284 -33.672 1.00 84.56 76 ASN A N 1
ATOM 586 C CA . ASN A 1 76 ? 22.940 -7.902 -34.655 1.00 84.56 76 ASN A CA 1
ATOM 587 C C . ASN A 1 76 ? 23.124 -7.337 -36.071 1.00 84.56 76 ASN A C 1
ATOM 589 O O . ASN A 1 76 ? 22.499 -7.813 -37.015 1.00 84.56 76 ASN A O 1
ATOM 593 N N . VAL A 1 77 ? 23.993 -6.338 -36.231 1.00 83.31 77 VAL A N 1
ATOM 594 C CA . VAL A 1 77 ? 24.205 -5.618 -37.490 1.00 83.31 77 VAL A CA 1
ATOM 595 C C . VAL A 1 77 ? 25.665 -5.678 -37.931 1.00 83.31 77 VAL A C 1
ATOM 597 O O . VAL A 1 77 ? 26.578 -5.713 -37.109 1.00 83.31 77 VAL A O 1
ATOM 600 N N . LYS A 1 78 ? 25.884 -5.712 -39.249 1.00 80.12 78 LYS A N 1
ATOM 601 C CA . LYS A 1 78 ? 27.210 -5.721 -39.897 1.00 80.12 78 LYS A CA 1
ATOM 602 C C . LYS A 1 78 ? 27.482 -4.383 -40.566 1.00 80.12 78 LYS A C 1
ATOM 604 O O . LYS A 1 78 ? 26.524 -3.761 -41.023 1.00 80.12 78 LYS A O 1
ATOM 609 N N . ASP A 1 79 ? 28.745 -3.956 -40.634 1.00 73.88 79 ASP A N 1
ATOM 610 C CA . ASP A 1 79 ? 29.096 -2.644 -41.197 1.00 73.88 79 ASP A CA 1
ATOM 611 C C . ASP A 1 79 ? 28.403 -2.449 -42.555 1.00 73.88 79 ASP A C 1
ATOM 613 O O . ASP A 1 79 ? 28.310 -3.384 -43.353 1.00 73.88 79 ASP A O 1
ATOM 617 N N . PHE A 1 80 ? 27.908 -1.235 -42.814 1.00 71.00 80 PHE A N 1
ATOM 618 C CA . PHE A 1 80 ? 27.151 -0.876 -44.030 1.00 71.00 80 PHE A CA 1
ATOM 619 C C . PHE A 1 80 ? 25.769 -1.552 -44.198 1.00 71.00 80 PHE A C 1
ATOM 621 O O . PHE A 1 80 ? 25.083 -1.253 -45.177 1.00 71.00 80 PHE A O 1
ATOM 628 N N . ALA A 1 81 ? 25.306 -2.397 -43.267 1.00 73.94 81 ALA A N 1
ATOM 629 C CA . ALA A 1 81 ? 23.997 -3.047 -43.375 1.00 73.94 81 ALA A CA 1
ATOM 630 C C . ALA A 1 81 ? 22.830 -2.043 -43.396 1.00 73.94 81 ALA A C 1
ATOM 632 O O . ALA A 1 81 ? 22.827 -1.020 -42.703 1.00 73.94 81 ALA A O 1
ATOM 633 N N . ILE A 1 82 ? 21.814 -2.355 -44.204 1.00 77.31 82 ILE A N 1
ATOM 634 C CA . ILE A 1 82 ? 20.570 -1.587 -44.273 1.00 77.31 82 ILE A CA 1
ATOM 635 C C . ILE A 1 82 ? 19.656 -2.070 -43.150 1.00 77.31 82 ILE A C 1
ATOM 637 O O . ILE A 1 82 ? 19.273 -3.236 -43.141 1.00 77.31 82 ILE A O 1
ATOM 641 N N . VAL A 1 83 ? 19.291 -1.159 -42.249 1.00 81.81 83 VAL A N 1
ATOM 642 C CA . VAL A 1 83 ? 18.416 -1.439 -41.102 1.00 81.81 83 VAL A CA 1
ATOM 643 C C . VAL A 1 83 ? 17.088 -0.700 -41.220 1.00 81.81 83 VAL A C 1
ATOM 645 O O . VAL A 1 83 ? 17.011 0.408 -41.772 1.00 81.81 83 VAL A O 1
ATOM 648 N N . GLN A 1 84 ? 16.030 -1.317 -40.704 1.00 83.75 84 GLN A N 1
ATOM 649 C CA . GLN A 1 84 ? 14.702 -0.711 -40.612 1.00 83.75 84 GLN A CA 1
ATOM 650 C C . GLN A 1 84 ? 14.538 0.044 -39.280 1.00 83.75 84 GLN A C 1
ATOM 652 O O . GLN A 1 84 ? 15.197 -0.298 -38.299 1.00 83.75 84 GLN A O 1
ATOM 657 N N . PRO A 1 85 ? 13.670 1.074 -39.200 1.00 81.25 85 PRO A N 1
ATOM 658 C CA . PRO A 1 85 ? 13.351 1.687 -37.914 1.00 81.25 85 PRO A CA 1
ATOM 659 C C . PRO A 1 85 ? 12.790 0.645 -36.946 1.00 81.25 85 PRO A C 1
ATOM 661 O O . PRO A 1 85 ? 11.966 -0.179 -37.337 1.00 81.25 85 PRO A O 1
ATOM 664 N N . GLY A 1 86 ? 13.210 0.710 -35.685 1.00 83.50 86 GLY A N 1
ATOM 665 C CA . GLY A 1 86 ? 12.800 -0.233 -34.644 1.00 83.50 86 GLY A CA 1
ATOM 666 C C . GLY A 1 86 ? 13.587 -1.546 -34.624 1.00 83.50 86 GLY A C 1
ATOM 667 O O . GLY A 1 86 ? 13.387 -2.349 -33.717 1.00 83.50 86 GLY A O 1
ATOM 668 N N . GLU A 1 87 ? 14.503 -1.769 -35.568 1.00 86.12 87 GLU A N 1
ATOM 669 C CA . GLU A 1 87 ? 15.368 -2.949 -35.567 1.00 86.12 87 GLU A CA 1
ATOM 670 C C . GLU A 1 87 ? 16.420 -2.859 -34.451 1.00 86.12 87 GLU A C 1
ATOM 672 O O . GLU A 1 87 ? 17.051 -1.815 -34.265 1.00 86.12 87 GLU A O 1
ATOM 677 N N . VAL A 1 88 ? 16.604 -3.949 -33.698 1.00 88.94 88 VAL A N 1
ATOM 678 C CA . VAL A 1 88 ? 17.586 -4.028 -32.607 1.00 88.94 88 VAL A CA 1
ATOM 679 C C . VAL A 1 88 ? 18.989 -4.117 -33.196 1.00 88.94 88 VAL A C 1
ATOM 681 O O . VAL A 1 88 ? 19.347 -5.113 -33.819 1.00 88.94 88 VAL A O 1
ATOM 684 N N . LEU A 1 89 ? 19.799 -3.091 -32.951 1.00 87.94 89 LEU A N 1
ATOM 685 C CA . LEU A 1 89 ? 21.173 -2.986 -33.437 1.00 87.94 89 LEU A CA 1
ATOM 686 C C . LEU A 1 89 ? 22.146 -3.725 -32.514 1.00 87.94 89 LEU A C 1
ATOM 688 O O . LEU A 1 89 ? 22.960 -4.540 -32.953 1.00 87.94 89 LEU A O 1
ATOM 692 N N . PHE A 1 90 ? 22.037 -3.445 -31.216 1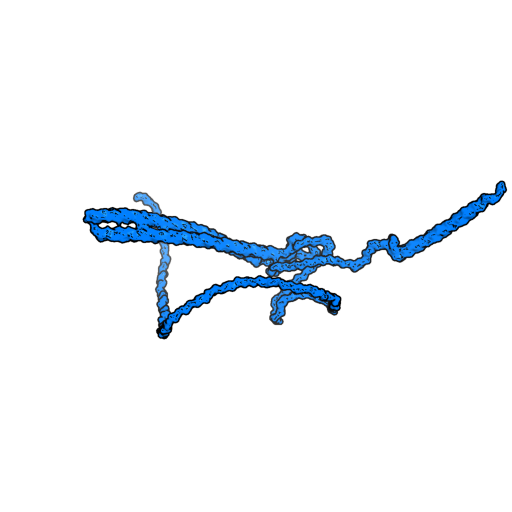.00 87.88 90 PHE A N 1
ATOM 693 C CA . PHE A 1 90 ? 22.913 -3.977 -30.178 1.00 87.88 90 PHE A CA 1
ATOM 694 C C . PHE A 1 90 ? 22.095 -4.320 -28.938 1.00 87.88 90 PHE A C 1
ATOM 696 O O . PHE A 1 90 ? 21.127 -3.625 -28.610 1.00 87.88 90 PHE A O 1
ATOM 703 N N . GLN A 1 91 ? 22.523 -5.356 -28.226 1.00 91.12 91 GLN A N 1
ATOM 704 C CA . GLN A 1 91 ? 21.906 -5.774 -26.975 1.00 91.12 91 GLN A CA 1
ATOM 705 C C . GLN A 1 91 ? 22.910 -5.704 -25.830 1.00 91.12 91 GLN A C 1
ATOM 707 O O . GLN A 1 91 ? 24.010 -6.255 -25.906 1.00 91.12 91 GLN A O 1
ATOM 712 N N . ILE A 1 92 ? 22.514 -5.030 -24.757 1.00 92.75 92 ILE A N 1
ATOM 713 C CA . ILE A 1 92 ? 23.229 -4.993 -23.482 1.00 92.75 92 ILE A CA 1
ATOM 714 C C . ILE A 1 92 ? 22.758 -6.173 -22.617 1.00 92.75 92 ILE A C 1
ATOM 716 O O . ILE A 1 92 ? 21.624 -6.626 -22.747 1.00 92.75 92 ILE A O 1
ATOM 720 N N . ASP A 1 93 ? 23.628 -6.693 -21.749 1.00 93.75 93 ASP A N 1
ATOM 721 C CA . ASP A 1 93 ? 23.276 -7.711 -20.754 1.00 93.75 93 ASP A CA 1
ATOM 722 C C . ASP A 1 93 ? 22.076 -7.263 -19.905 1.00 93.75 93 ASP A C 1
ATOM 724 O O . ASP A 1 93 ? 22.161 -6.341 -19.089 1.00 93.75 93 ASP A O 1
ATOM 728 N N . ASP A 1 94 ? 20.948 -7.940 -20.105 1.00 94.94 94 ASP A N 1
ATOM 729 C CA . ASP A 1 94 ? 19.668 -7.591 -19.503 1.00 94.94 94 ASP A CA 1
ATOM 730 C C . ASP A 1 94 ? 19.432 -8.250 -18.139 1.00 94.94 94 ASP A C 1
ATOM 732 O O . ASP A 1 94 ? 18.464 -7.913 -17.454 1.00 94.94 94 ASP A O 1
ATOM 736 N N . ARG A 1 95 ? 20.313 -9.160 -17.699 1.00 95.31 95 ARG A N 1
ATOM 737 C CA . ARG A 1 95 ? 20.079 -9.992 -16.508 1.00 95.31 95 ARG A CA 1
ATOM 738 C C . ARG A 1 95 ? 19.885 -9.150 -15.252 1.00 95.31 95 ARG A C 1
ATOM 740 O O . ARG A 1 95 ? 18.943 -9.383 -14.497 1.00 95.31 95 ARG A O 1
ATOM 747 N N . ILE A 1 96 ? 20.733 -8.140 -15.049 1.00 95.06 96 ILE A N 1
ATOM 748 C CA . ILE A 1 96 ? 20.642 -7.231 -13.895 1.00 95.06 96 ILE A CA 1
ATOM 749 C C . ILE A 1 96 ? 19.352 -6.405 -13.964 1.00 95.06 96 ILE A C 1
ATOM 751 O O . ILE A 1 96 ? 18.676 -6.234 -12.952 1.00 95.06 96 ILE A O 1
ATOM 755 N N . TYR A 1 97 ? 18.978 -5.929 -15.151 1.00 95.56 97 TYR A N 1
ATOM 756 C CA . TYR A 1 97 ? 17.777 -5.119 -15.350 1.00 95.56 97 TYR A CA 1
ATOM 757 C C . TYR A 1 97 ? 16.495 -5.936 -15.155 1.00 95.56 97 TYR A C 1
ATOM 759 O O . TYR A 1 97 ? 15.579 -5.475 -14.478 1.00 95.56 97 TYR A O 1
ATOM 767 N N . LYS A 1 98 ? 16.459 -7.192 -15.617 1.00 97.00 98 LYS A N 1
ATOM 768 C CA . LYS A 1 98 ? 15.371 -8.136 -15.317 1.00 97.00 98 LYS A CA 1
ATOM 769 C C . LYS A 1 98 ? 15.224 -8.358 -13.815 1.00 97.00 98 LYS A C 1
ATOM 771 O O . LYS A 1 98 ? 14.114 -8.292 -13.296 1.00 97.00 98 LYS A O 1
ATOM 776 N N . GLN A 1 99 ? 16.331 -8.558 -13.095 1.00 98.12 99 GLN A N 1
ATOM 777 C CA . GLN A 1 99 ? 16.284 -8.700 -11.636 1.00 98.12 99 GLN A CA 1
ATOM 778 C C . GLN A 1 99 ? 15.806 -7.420 -10.937 1.00 98.12 99 GLN A C 1
ATOM 780 O O . GLN A 1 99 ? 15.033 -7.509 -9.987 1.00 98.12 99 GLN A O 1
ATOM 785 N N . ARG A 1 100 ? 16.175 -6.231 -11.432 1.00 96.69 100 ARG A N 1
ATOM 786 C CA . ARG A 1 100 ? 15.635 -4.956 -10.923 1.00 96.69 100 ARG A CA 1
ATOM 787 C C . ARG A 1 100 ? 14.129 -4.837 -11.141 1.00 96.69 100 ARG A C 1
ATOM 789 O O . ARG A 1 100 ? 13.427 -4.423 -10.223 1.00 96.69 100 ARG A O 1
ATOM 796 N N . VAL A 1 101 ? 13.623 -5.248 -12.305 1.00 98.25 101 VAL A N 1
ATOM 797 C CA . VAL A 1 101 ? 12.176 -5.315 -12.563 1.00 98.25 101 VAL A CA 1
ATOM 798 C C . VAL A 1 101 ? 11.506 -6.273 -11.580 1.00 98.25 101 VAL A C 1
ATOM 800 O O . VAL A 1 101 ? 10.530 -5.889 -10.944 1.00 98.25 101 VAL A O 1
ATOM 803 N N . HIS A 1 102 ? 12.045 -7.477 -11.377 1.00 98.31 102 HIS A N 1
ATOM 804 C CA . HIS A 1 102 ? 11.497 -8.428 -10.403 1.00 98.31 102 HIS A CA 1
ATOM 805 C C . HIS A 1 102 ? 11.521 -7.890 -8.965 1.00 98.31 102 HIS A C 1
ATOM 807 O O . HIS A 1 102 ? 10.548 -8.052 -8.230 1.00 98.31 102 HIS A O 1
ATOM 813 N N . GLN A 1 103 ? 12.588 -7.198 -8.565 1.00 98.31 103 GLN A N 1
ATOM 814 C CA . GLN A 1 103 ? 12.682 -6.548 -7.258 1.00 98.31 103 GLN A CA 1
ATOM 815 C C . GLN A 1 103 ? 11.629 -5.440 -7.096 1.00 98.31 103 GLN A C 1
ATOM 817 O O . GLN A 1 103 ? 10.977 -5.349 -6.050 1.00 98.31 103 GLN A O 1
ATOM 822 N N . ALA A 1 104 ? 11.429 -4.612 -8.124 1.00 98.19 104 ALA A N 1
ATOM 823 C CA . ALA A 1 104 ? 10.412 -3.565 -8.120 1.00 98.19 104 ALA A CA 1
ATOM 824 C C . ALA A 1 104 ? 8.988 -4.152 -8.107 1.00 98.19 104 ALA A C 1
ATOM 826 O O . ALA A 1 104 ? 8.144 -3.678 -7.350 1.00 98.19 104 ALA A O 1
ATOM 827 N N . GLN A 1 105 ? 8.738 -5.238 -8.849 1.00 98.38 105 GLN A N 1
ATOM 828 C CA . GLN A 1 105 ? 7.476 -5.992 -8.810 1.00 98.38 105 GLN A CA 1
ATOM 829 C C . GLN A 1 105 ? 7.196 -6.549 -7.412 1.00 98.38 105 GLN A C 1
ATOM 831 O O . GLN A 1 105 ? 6.090 -6.395 -6.899 1.00 98.38 105 GLN A O 1
ATOM 836 N N . ALA A 1 106 ? 8.195 -7.161 -6.770 1.00 98.56 106 ALA A N 1
ATOM 837 C CA . ALA A 1 106 ? 8.059 -7.666 -5.407 1.00 98.56 106 ALA A CA 1
ATOM 838 C C . ALA A 1 106 ? 7.763 -6.529 -4.416 1.00 98.56 106 ALA A C 1
ATOM 840 O O . ALA A 1 106 ? 6.902 -6.664 -3.550 1.00 98.56 106 ALA A O 1
ATOM 841 N N . THR A 1 107 ? 8.425 -5.382 -4.579 1.00 98.25 107 THR A N 1
ATOM 842 C CA . THR A 1 107 ? 8.184 -4.191 -3.754 1.00 98.25 107 THR A CA 1
ATOM 843 C C . THR A 1 107 ? 6.764 -3.660 -3.933 1.00 98.25 107 THR A C 1
ATOM 845 O O . THR A 1 107 ? 6.086 -3.401 -2.940 1.00 98.25 107 THR A O 1
ATOM 848 N N . LEU A 1 108 ? 6.273 -3.572 -5.172 1.00 98.56 108 LEU A N 1
ATOM 849 C CA . LEU A 1 108 ? 4.887 -3.209 -5.462 1.00 98.56 108 LEU A CA 1
ATOM 850 C C . LEU A 1 108 ? 3.904 -4.180 -4.797 1.00 98.56 108 LEU A C 1
ATOM 852 O O . LEU A 1 108 ? 3.005 -3.743 -4.081 1.00 98.56 108 LEU A O 1
ATOM 856 N N . ALA A 1 109 ? 4.117 -5.488 -4.951 1.00 98.44 109 ALA A N 1
ATOM 857 C CA . ALA A 1 109 ? 3.268 -6.507 -4.340 1.00 98.44 109 ALA A CA 1
ATOM 858 C C . ALA A 1 109 ? 3.240 -6.402 -2.803 1.00 98.44 109 ALA A C 1
ATOM 860 O O . ALA A 1 109 ? 2.180 -6.566 -2.193 1.00 98.44 109 ALA A O 1
ATOM 861 N N . MET A 1 110 ? 4.374 -6.081 -2.167 1.00 98.44 110 MET A N 1
ATOM 862 C CA . MET A 1 110 ? 4.434 -5.815 -0.725 1.00 98.44 110 MET A CA 1
ATOM 863 C C . MET A 1 110 ? 3.596 -4.592 -0.329 1.00 98.44 110 MET A C 1
ATOM 865 O O . MET A 1 110 ? 2.858 -4.653 0.656 1.00 98.44 110 MET A O 1
ATOM 869 N N . LYS A 1 111 ? 3.672 -3.490 -1.087 1.00 98.06 111 LYS A N 1
ATOM 870 C CA . LYS A 1 111 ? 2.889 -2.272 -0.810 1.00 98.06 111 LYS A CA 1
ATOM 871 C C . LYS A 1 111 ? 1.393 -2.485 -1.033 1.00 98.06 111 LYS A C 1
ATOM 873 O O . LYS A 1 111 ? 0.586 -2.089 -0.196 1.00 98.06 111 LYS A O 1
ATOM 878 N N . GLU A 1 112 ? 1.015 -3.199 -2.088 1.00 97.88 112 GLU A N 1
ATOM 879 C CA . GLU A 1 112 ? -0.378 -3.590 -2.325 1.00 97.88 112 GLU A CA 1
ATOM 880 C C . GLU A 1 112 ? -0.911 -4.504 -1.214 1.00 97.88 112 GLU A C 1
ATOM 882 O O . GLU A 1 112 ? -2.050 -4.351 -0.772 1.00 97.88 112 GLU A O 1
ATOM 887 N N . ALA A 1 113 ? -0.090 -5.431 -0.712 1.00 98.19 113 ALA A N 1
ATOM 888 C CA . ALA A 1 113 ? -0.453 -6.258 0.434 1.00 98.19 113 ALA A CA 1
ATOM 889 C C . ALA A 1 113 ? -0.656 -5.422 1.708 1.00 98.19 113 ALA A C 1
ATOM 891 O O . ALA A 1 113 ? -1.619 -5.659 2.436 1.00 98.19 113 ALA A O 1
ATOM 892 N N . ALA A 1 114 ? 0.187 -4.416 1.955 1.00 97.12 114 ALA A N 1
ATOM 893 C CA . ALA A 1 114 ? 0.016 -3.495 3.078 1.00 97.12 114 ALA A CA 1
ATOM 894 C C . ALA A 1 114 ? -1.303 -2.703 2.982 1.00 97.12 114 ALA A C 1
ATOM 896 O O . ALA A 1 114 ? -2.035 -2.615 3.970 1.00 97.12 114 ALA A O 1
ATOM 897 N N . LEU A 1 115 ? -1.665 -2.218 1.788 1.00 97.06 115 LEU A N 1
ATOM 898 C CA . LEU A 1 115 ? -2.951 -1.555 1.546 1.00 97.06 115 LEU A CA 1
ATOM 899 C C . LEU A 1 115 ? -4.143 -2.498 1.796 1.00 97.06 115 LEU A C 1
ATOM 901 O O . LEU A 1 115 ? -5.117 -2.117 2.447 1.00 97.06 115 LEU A O 1
ATOM 905 N N . ARG A 1 116 ? -4.061 -3.760 1.350 1.00 96.00 116 ARG A N 1
ATOM 906 C CA . ARG A 1 116 ? -5.089 -4.772 1.661 1.00 96.00 116 ARG A CA 1
ATOM 907 C C . ARG A 1 116 ? -5.193 -5.050 3.163 1.00 96.00 116 ARG A C 1
ATOM 909 O O . ARG A 1 116 ? -6.300 -5.205 3.674 1.00 96.00 116 ARG A O 1
ATOM 916 N N . ASN A 1 117 ? -4.071 -5.076 3.880 1.00 97.00 117 ASN A N 1
ATOM 917 C CA . ASN A 1 117 ? -4.063 -5.267 5.332 1.00 97.00 117 ASN A CA 1
ATOM 918 C C . ASN A 1 117 ? -4.728 -4.097 6.071 1.00 97.00 117 ASN A C 1
ATOM 920 O O . ASN A 1 117 ? -5.432 -4.331 7.053 1.00 97.00 117 ASN A O 1
ATOM 924 N N . ASN A 1 118 ? -4.587 -2.861 5.585 1.00 96.69 118 ASN A N 1
ATOM 925 C CA . ASN A 1 118 ? -5.286 -1.704 6.152 1.00 96.69 118 ASN A CA 1
ATOM 926 C C . ASN A 1 118 ? -6.818 -1.848 6.072 1.00 96.69 118 ASN A C 1
ATOM 928 O O . ASN A 1 118 ? -7.512 -1.526 7.035 1.00 96.69 118 ASN A O 1
ATOM 932 N N . LEU A 1 119 ? -7.361 -2.436 4.996 1.00 93.81 119 LEU A N 1
ATOM 933 C CA . LEU A 1 119 ? -8.797 -2.747 4.928 1.00 93.81 119 LEU A CA 1
ATOM 934 C C . LEU A 1 119 ? -9.229 -3.720 6.031 1.00 93.81 119 LEU A C 1
ATOM 936 O O . LEU A 1 119 ? -10.309 -3.565 6.604 1.00 93.81 119 LEU A O 1
ATOM 940 N N . GLN A 1 120 ? -8.396 -4.713 6.344 1.00 96.38 120 GLN A N 1
ATOM 941 C CA . GLN A 1 120 ? -8.675 -5.650 7.429 1.00 96.38 120 GLN A CA 1
ATOM 942 C C . GLN A 1 120 ? -8.565 -4.979 8.806 1.00 96.38 120 GLN A C 1
ATOM 944 O O . GLN A 1 120 ? -9.397 -5.240 9.675 1.00 96.38 120 GLN A O 1
ATOM 949 N N . GLN A 1 121 ? -7.600 -4.075 8.993 1.00 96.44 121 GLN A N 1
ATOM 950 C CA . GLN A 1 121 ? -7.489 -3.255 10.206 1.00 96.44 121 GLN A CA 1
ATOM 951 C C . GLN A 1 121 ? -8.735 -2.386 10.400 1.00 96.44 121 GLN A C 1
ATOM 953 O O . GLN A 1 121 ? -9.301 -2.377 11.490 1.00 96.44 121 GLN A O 1
ATOM 958 N N . ARG A 1 122 ? -9.246 -1.757 9.332 1.00 96.81 122 ARG A N 1
ATOM 959 C CA . ARG A 1 122 ? -10.488 -0.973 9.387 1.00 96.81 122 ARG A CA 1
ATOM 960 C C . ARG A 1 122 ? -11.684 -1.821 9.822 1.00 96.81 122 ARG A C 1
ATOM 962 O O . ARG A 1 122 ? -12.434 -1.401 10.696 1.00 96.81 122 ARG A O 1
ATOM 969 N N . LYS A 1 123 ? -11.835 -3.032 9.272 1.00 96.69 123 LYS A N 1
ATOM 970 C CA . LYS A 1 123 ? -12.890 -3.972 9.698 1.00 96.69 123 LYS A CA 1
ATOM 971 C C . LYS A 1 123 ? -12.757 -4.359 11.176 1.00 96.69 123 LYS A C 1
ATOM 973 O O . LYS A 1 123 ? -13.758 -4.466 11.878 1.00 96.69 123 LYS A O 1
ATOM 978 N N . SER A 1 124 ? -11.530 -4.550 11.660 1.00 97.56 124 SER A N 1
ATOM 979 C CA . SER A 1 124 ? -11.263 -4.830 13.077 1.00 97.56 124 SER A CA 1
ATOM 980 C C . SER A 1 124 ? -11.619 -3.643 13.981 1.00 97.56 124 SER A C 1
ATOM 982 O O . SER A 1 124 ? -12.196 -3.833 15.055 1.00 97.56 124 SER A O 1
ATOM 984 N N . ALA A 1 125 ? -11.319 -2.416 13.546 1.00 97.56 125 ALA A N 1
ATOM 985 C CA . ALA A 1 125 ? -11.708 -1.199 14.254 1.00 97.56 125 ALA A CA 1
ATOM 986 C C . ALA A 1 125 ? -13.240 -1.044 14.294 1.00 97.56 125 ALA A C 1
ATOM 988 O O . ALA A 1 125 ? -13.807 -0.769 15.348 1.00 97.56 125 ALA A O 1
ATOM 989 N N . GLU A 1 126 ? -13.937 -1.329 13.189 1.00 97.62 126 GLU A N 1
ATOM 990 C CA . GLU A 1 126 ? -15.408 -1.322 13.123 1.00 97.62 126 GLU A CA 1
ATOM 991 C C . GLU A 1 126 ? -16.044 -2.350 14.073 1.00 97.62 126 GLU A C 1
ATOM 993 O O . GLU A 1 126 ? -16.984 -2.024 14.799 1.00 97.62 126 GLU A O 1
ATOM 998 N N . ALA A 1 127 ? -15.490 -3.562 14.155 1.00 98.19 127 ALA A N 1
ATOM 999 C CA . ALA A 1 127 ? -15.926 -4.559 15.133 1.00 98.19 127 ALA A CA 1
ATOM 1000 C C . ALA A 1 127 ? -15.698 -4.094 16.586 1.00 98.19 127 ALA A C 1
ATOM 1002 O O . ALA A 1 127 ? -16.512 -4.365 17.472 1.00 98.19 127 ALA A O 1
ATOM 1003 N N . THR A 1 128 ? -14.615 -3.356 16.835 1.00 98.12 128 THR A N 1
ATOM 1004 C CA . THR A 1 128 ? -14.308 -2.786 18.155 1.00 98.12 128 THR A CA 1
ATOM 1005 C C . THR A 1 128 ? -15.290 -1.675 18.532 1.00 98.12 128 THR A C 1
ATOM 1007 O O . THR A 1 128 ? -15.751 -1.633 19.673 1.00 98.12 128 THR A O 1
ATOM 1010 N N . ILE A 1 129 ? -15.686 -0.830 17.574 1.00 98.56 129 ILE A N 1
ATOM 1011 C CA . ILE A 1 129 ? -16.746 0.171 17.762 1.00 98.56 129 ILE A CA 1
ATOM 1012 C C . ILE A 1 129 ? -18.062 -0.517 18.130 1.00 98.56 129 ILE A C 1
ATOM 1014 O O . ILE A 1 129 ? -18.673 -0.141 19.126 1.00 98.56 129 ILE A O 1
ATOM 1018 N N . ALA A 1 130 ? -18.467 -1.560 17.397 1.00 98.38 130 ALA A N 1
ATOM 1019 C CA . ALA A 1 130 ? -19.696 -2.301 17.691 1.00 98.38 130 ALA A CA 1
ATOM 1020 C C . ALA A 1 130 ? -19.676 -2.927 19.101 1.00 98.38 130 ALA A C 1
ATOM 1022 O O . ALA A 1 130 ? -20.664 -2.863 19.835 1.00 98.38 130 ALA A O 1
ATOM 1023 N N . LYS A 1 131 ? -18.528 -3.473 19.525 1.00 98.31 131 LYS A N 1
ATOM 1024 C CA . LYS A 1 131 ? -18.321 -3.970 20.894 1.00 98.31 131 LYS A CA 1
ATOM 1025 C C . LYS A 1 131 ? -18.484 -2.857 21.938 1.00 98.31 131 LYS A C 1
ATOM 1027 O O . LYS A 1 131 ? -19.161 -3.062 22.946 1.00 98.31 131 LYS A O 1
ATOM 1032 N N . ASN A 1 132 ? -17.868 -1.696 21.721 1.00 98.38 132 ASN A N 1
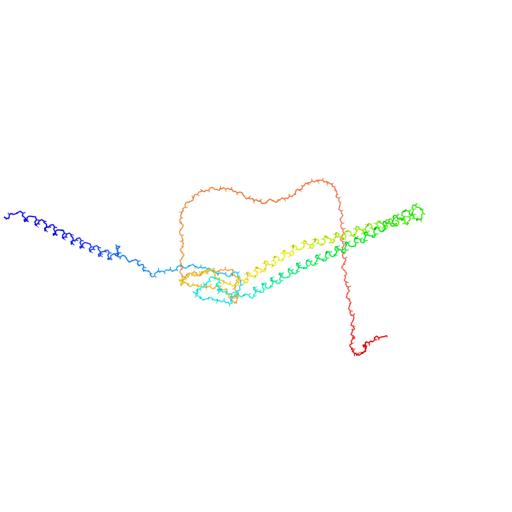ATOM 1033 C CA . ASN A 1 132 ? -17.938 -0.568 22.655 1.00 98.38 132 ASN A CA 1
ATOM 1034 C C . ASN A 1 132 ? -19.335 0.062 22.694 1.00 98.38 132 ASN A C 1
ATOM 1036 O O . ASN A 1 132 ? -19.791 0.496 23.750 1.00 98.38 132 ASN A O 1
ATOM 1040 N N . GLU A 1 133 ? -20.046 0.065 21.571 1.00 98.38 133 GLU A N 1
ATOM 1041 C CA . GLU A 1 133 ? -21.437 0.493 21.505 1.00 98.38 133 GLU A CA 1
ATOM 1042 C C . GLU A 1 133 ? -22.337 -0.434 22.328 1.00 98.38 133 GLU A C 1
ATOM 1044 O O . GLU A 1 133 ? -23.114 0.047 23.152 1.00 98.38 133 GLU A O 1
ATOM 1049 N N . ALA A 1 134 ? -22.171 -1.754 22.203 1.00 98.50 134 ALA A N 1
ATOM 1050 C CA . ALA A 1 134 ? -22.873 -2.716 23.051 1.00 98.50 134 ALA A CA 1
ATOM 1051 C C . ALA A 1 134 ? -22.546 -2.517 24.544 1.00 98.50 134 ALA A C 1
ATOM 1053 O O . ALA A 1 134 ? -23.445 -2.543 25.386 1.00 98.50 134 ALA A O 1
ATOM 1054 N N . ALA A 1 135 ? -21.282 -2.245 24.886 1.00 98.06 135 ALA A N 1
ATOM 1055 C CA . ALA A 1 135 ? -20.880 -1.939 26.259 1.00 98.06 135 ALA A CA 1
ATOM 1056 C C . ALA A 1 135 ? -21.549 -0.658 26.795 1.00 98.06 135 ALA A C 1
ATOM 1058 O O . ALA A 1 135 ? -22.024 -0.642 27.931 1.00 98.06 135 ALA A O 1
ATOM 1059 N N . LEU A 1 136 ? -21.661 0.388 25.971 1.00 98.56 136 LEU A N 1
ATOM 1060 C CA . LEU A 1 136 ? -22.381 1.612 26.321 1.00 98.56 136 LEU A CA 1
ATOM 1061 C C . LEU A 1 136 ? -23.879 1.357 26.534 1.00 98.56 136 LEU A C 1
ATOM 1063 O O . LEU A 1 136 ? -24.463 1.906 27.469 1.00 98.56 136 LEU A O 1
ATOM 1067 N N . GLN A 1 137 ? -24.512 0.521 25.707 1.00 98.38 137 GLN A N 1
ATOM 1068 C CA . GLN A 1 137 ? -25.916 0.147 25.911 1.00 98.38 137 GLN A CA 1
ATOM 1069 C C . GLN A 1 137 ? -26.111 -0.640 27.211 1.00 98.38 137 GLN A C 1
ATOM 1071 O O . GLN A 1 137 ? -27.043 -0.352 27.961 1.00 98.38 137 GLN A O 1
ATOM 1076 N N . ASN A 1 138 ? -25.194 -1.554 27.539 1.00 98.19 138 ASN A N 1
ATOM 1077 C CA . ASN A 1 138 ? -25.215 -2.274 28.813 1.00 98.19 138 ASN A CA 1
ATOM 1078 C C . ASN A 1 138 ? -25.066 -1.322 30.011 1.00 98.19 138 ASN A C 1
ATOM 1080 O O . ASN A 1 138 ? -25.844 -1.408 30.960 1.00 98.19 138 ASN A O 1
ATOM 1084 N N . ALA A 1 139 ? -24.130 -0.367 29.951 1.00 98.12 139 ALA A N 1
ATOM 1085 C CA . ALA A 1 139 ? -23.954 0.645 30.996 1.00 98.12 139 ALA A CA 1
ATOM 1086 C C . ALA A 1 139 ? -25.205 1.527 31.162 1.00 98.12 139 ALA A C 1
ATOM 1088 O O . ALA A 1 139 ? -25.621 1.825 32.282 1.00 98.12 139 ALA A O 1
ATOM 1089 N N . ARG A 1 140 ? -25.865 1.897 30.055 1.00 98.12 140 ARG A N 1
ATOM 1090 C CA . ARG A 1 140 ? -27.140 2.632 30.082 1.00 98.12 140 ARG A CA 1
ATOM 1091 C C . ARG A 1 140 ? -28.255 1.823 30.732 1.00 98.12 140 ARG A C 1
ATOM 1093 O O . ARG A 1 140 ? -28.940 2.354 31.601 1.00 98.12 140 ARG A O 1
ATOM 1100 N N . ALA A 1 141 ? -28.424 0.558 30.351 1.00 98.44 141 ALA A N 1
ATOM 1101 C CA . ALA A 1 141 ? -29.432 -0.321 30.938 1.00 98.44 141 ALA A CA 1
ATOM 1102 C C . ALA A 1 141 ? -29.207 -0.513 32.447 1.00 98.44 141 ALA A C 1
ATOM 1104 O O . ALA A 1 141 ? -30.149 -0.423 33.237 1.00 98.44 141 ALA A O 1
ATOM 1105 N N . GLN A 1 142 ? -27.950 -0.691 32.859 1.00 97.44 142 GLN A N 1
ATOM 1106 C CA . GLN A 1 142 ? -27.581 -0.808 34.266 1.00 97.44 142 GLN A CA 1
ATOM 1107 C C . GLN A 1 142 ? -27.868 0.485 35.040 1.00 97.44 142 GLN A C 1
ATOM 1109 O O . GLN A 1 142 ? -28.466 0.431 36.114 1.00 97.44 142 GLN A O 1
ATOM 1114 N N . ASN A 1 143 ? -27.511 1.653 34.495 1.00 98.12 143 ASN A N 1
ATOM 1115 C CA . ASN A 1 143 ? -27.817 2.930 35.140 1.00 98.12 143 ASN A CA 1
ATOM 1116 C C . ASN A 1 143 ? -29.333 3.159 35.235 1.00 98.12 143 ASN A C 1
ATOM 1118 O O . ASN A 1 143 ? -29.814 3.558 36.286 1.00 98.12 143 ASN A O 1
ATOM 1122 N N . LEU A 1 144 ? -30.117 2.834 34.199 1.00 98.06 144 LEU A N 1
ATOM 1123 C CA . LEU A 1 144 ? -31.583 2.936 34.258 1.00 98.06 144 LEU A CA 1
ATOM 1124 C C . LEU A 1 144 ? -32.167 2.140 35.432 1.00 98.06 144 LEU A C 1
ATOM 1126 O O . LEU A 1 144 ? -33.019 2.655 36.158 1.00 98.06 144 LEU A O 1
ATOM 1130 N N . LYS A 1 145 ? -31.668 0.919 35.661 1.00 97.88 145 LYS A N 1
ATOM 1131 C CA . LYS A 1 145 ? -32.038 0.119 36.834 1.00 97.88 145 LYS A CA 1
ATOM 1132 C C . LYS A 1 145 ? -31.640 0.819 38.139 1.00 97.88 145 LYS A C 1
ATOM 1134 O O . LYS A 1 145 ? -32.483 0.974 39.018 1.00 97.88 145 LYS A O 1
ATOM 1139 N N . ILE A 1 146 ? -30.395 1.290 38.249 1.00 98.00 146 ILE A N 1
ATOM 1140 C CA . ILE A 1 146 ? -29.888 1.976 39.451 1.00 98.00 146 ILE A CA 1
ATOM 1141 C C . ILE A 1 146 ? -30.709 3.238 39.766 1.00 98.00 146 ILE A C 1
ATOM 1143 O O . ILE A 1 146 ? -31.034 3.486 40.925 1.00 98.00 146 ILE A O 1
ATOM 1147 N N . GLN A 1 147 ? -31.101 4.016 38.754 1.00 97.69 147 GLN A N 1
ATOM 1148 C CA . GLN A 1 147 ? -31.948 5.200 38.931 1.00 97.69 147 GLN A CA 1
ATOM 1149 C C . GLN A 1 147 ? -33.358 4.832 39.408 1.00 97.69 147 GLN A C 1
ATOM 1151 O O . GLN A 1 147 ? -33.912 5.502 40.282 1.00 97.69 147 GLN A O 1
ATOM 1156 N N . ALA A 1 148 ? -33.945 3.761 38.864 1.00 98.00 148 ALA A N 1
ATOM 1157 C CA . ALA A 1 148 ? -35.247 3.270 39.309 1.00 98.00 148 ALA A CA 1
ATOM 1158 C C . ALA A 1 148 ? -35.204 2.787 40.769 1.00 98.00 148 ALA A C 1
ATOM 1160 O O . ALA A 1 148 ? -36.106 3.098 41.551 1.00 98.00 148 ALA A O 1
ATOM 1161 N N . ASP A 1 149 ? -34.136 2.087 41.153 1.00 96.50 149 ASP A N 1
ATOM 1162 C CA . ASP A 1 149 ? -33.927 1.622 42.523 1.00 96.50 149 ASP A CA 1
ATOM 1163 C C . ASP A 1 149 ? -33.678 2.796 43.483 1.00 96.50 149 ASP A C 1
ATOM 1165 O O . ASP A 1 149 ? -34.287 2.844 44.552 1.00 96.50 149 ASP A O 1
ATOM 1169 N N . LEU A 1 150 ? -32.891 3.804 43.081 1.00 97.81 150 LEU A N 1
ATOM 1170 C CA . LEU A 1 150 ? -32.717 5.044 43.844 1.00 97.81 150 LEU A CA 1
ATOM 1171 C C . LEU A 1 150 ? -34.060 5.738 44.094 1.00 97.81 150 LEU A C 1
ATOM 1173 O O . LEU A 1 150 ? -34.341 6.129 45.227 1.00 97.81 150 LEU A O 1
ATOM 1177 N N . LYS A 1 151 ? -34.902 5.873 43.062 1.00 97.12 151 LYS A N 1
ATOM 1178 C CA . LYS A 1 151 ? -36.230 6.487 43.191 1.00 97.12 151 LYS A CA 1
ATOM 1179 C C . LYS A 1 151 ? -37.105 5.722 44.186 1.00 97.12 151 LYS A C 1
ATOM 1181 O O . LYS A 1 151 ? -37.750 6.344 45.028 1.00 97.12 151 LYS A O 1
ATOM 1186 N N . ARG A 1 152 ? -37.096 4.385 44.128 1.00 97.06 152 ARG A N 1
ATOM 1187 C CA . ARG A 1 152 ? -37.840 3.532 45.068 1.00 97.06 152 ARG A CA 1
ATOM 1188 C C . ARG A 1 152 ? -37.333 3.700 46.504 1.00 97.06 152 ARG A C 1
ATOM 1190 O O . ARG A 1 152 ? -38.137 3.869 47.414 1.00 97.06 152 ARG A O 1
ATOM 1197 N N . ILE A 1 153 ? -36.014 3.702 46.707 1.00 97.44 153 ILE A N 1
ATOM 1198 C CA . ILE A 1 153 ? -35.401 3.884 48.033 1.00 97.44 153 ILE A CA 1
ATOM 1199 C C . ILE A 1 153 ? -35.726 5.273 48.591 1.00 97.44 153 ILE A C 1
ATOM 1201 O O . ILE A 1 153 ? -36.079 5.388 49.758 1.00 97.44 153 ILE A O 1
ATOM 1205 N N . GLN A 1 154 ? -35.685 6.322 47.766 1.00 95.75 154 GLN A N 1
ATOM 1206 C CA . GLN A 1 154 ? -36.045 7.680 48.187 1.00 95.75 154 GLN A CA 1
ATOM 1207 C C . GLN A 1 154 ? -37.494 7.784 48.678 1.00 95.75 154 GLN A C 1
ATOM 1209 O O . GLN A 1 154 ? -37.729 8.446 49.687 1.00 95.75 154 GLN A O 1
ATOM 1214 N N . GLN A 1 155 ? -38.438 7.123 48.000 1.00 95.94 155 GLN A N 1
ATOM 1215 C CA . GLN A 1 155 ? -39.842 7.063 48.426 1.00 95.94 155 GLN A CA 1
ATOM 1216 C C . GLN A 1 155 ? -39.978 6.336 49.772 1.00 95.94 155 GLN A C 1
ATOM 1218 O O . GLN A 1 155 ? -40.504 6.900 50.723 1.00 95.94 155 GLN A O 1
ATOM 1223 N N . LEU A 1 156 ? -39.388 5.144 49.900 1.00 95.81 156 LEU A N 1
ATOM 1224 C CA . LEU A 1 156 ? -39.452 4.350 51.132 1.00 95.81 156 LEU A CA 1
ATOM 1225 C C . LEU A 1 156 ? -38.748 5.014 52.329 1.00 95.81 156 LEU A C 1
ATOM 1227 O O . LEU A 1 156 ? -39.175 4.844 53.468 1.00 95.81 156 LEU A O 1
ATOM 1231 N N . THR A 1 157 ? -37.672 5.775 52.100 1.00 96.38 157 THR A N 1
ATOM 1232 C CA . THR A 1 157 ? -37.031 6.579 53.153 1.00 96.38 157 THR A CA 1
ATOM 1233 C C . THR A 1 157 ? -37.907 7.765 53.564 1.00 96.38 157 THR A C 1
ATOM 1235 O O . THR A 1 157 ? -37.939 8.092 54.747 1.00 96.38 157 THR A O 1
ATOM 1238 N N . ALA A 1 158 ? -38.618 8.407 52.627 1.00 93.94 158 ALA A N 1
ATOM 1239 C CA . ALA A 1 158 ? -39.556 9.489 52.946 1.00 93.94 158 ALA A CA 1
ATOM 1240 C C . ALA A 1 158 ? -40.744 8.990 53.786 1.00 93.94 158 ALA A C 1
ATOM 1242 O O . ALA A 1 158 ? -41.169 9.683 54.706 1.00 93.94 158 ALA A O 1
ATOM 1243 N N . ASP A 1 159 ? -41.185 7.754 53.541 1.00 93.94 159 ASP A N 1
ATOM 1244 C CA . ASP A 1 159 ? -42.216 7.061 54.322 1.00 93.94 159 ASP A CA 1
ATOM 1245 C C . ASP A 1 159 ? -41.690 6.512 55.671 1.00 93.94 159 ASP A C 1
ATOM 1247 O O . ASP A 1 159 ? -42.419 5.851 56.409 1.00 93.94 159 ASP A O 1
ATOM 1251 N N . GLY A 1 160 ? -40.411 6.736 56.003 1.00 93.62 160 GLY A N 1
ATOM 1252 C CA . GLY A 1 160 ? -39.776 6.286 57.250 1.00 93.62 160 GLY A CA 1
ATOM 1253 C C . GLY A 1 160 ? -39.424 4.793 57.308 1.00 93.62 160 GLY A C 1
ATOM 1254 O O . GLY A 1 160 ? -38.955 4.315 58.338 1.00 93.62 160 GLY A O 1
ATOM 1255 N N . SER A 1 161 ? -39.612 4.052 56.213 1.00 94.69 161 SER A N 1
ATOM 1256 C CA . SER A 1 161 ? -39.423 2.593 56.151 1.00 94.69 161 SER A CA 1
ATOM 1257 C C . SER A 1 161 ? -37.968 2.154 55.925 1.00 94.69 161 SER A C 1
ATOM 1259 O O . SER A 1 161 ? -37.644 0.984 56.112 1.00 94.69 161 SER A O 1
ATOM 1261 N N . LEU A 1 162 ? -37.078 3.066 55.520 1.00 95.31 162 LEU A N 1
ATOM 1262 C CA . LEU A 1 162 ? -35.648 2.805 55.299 1.00 95.31 162 LEU A CA 1
ATOM 1263 C C . LEU A 1 162 ? -34.775 3.862 55.978 1.00 95.31 162 LEU A C 1
ATOM 1265 O O . LEU A 1 162 ? -35.185 5.013 56.127 1.00 95.31 162 LEU A O 1
ATOM 1269 N N . SER A 1 163 ? -33.537 3.500 56.330 1.00 95.94 163 SER A N 1
ATOM 1270 C CA . SER A 1 163 ? -32.607 4.440 56.960 1.00 95.94 163 SER A CA 1
ATOM 1271 C C . SER A 1 163 ? -32.003 5.436 55.959 1.00 95.94 163 SER A C 1
ATOM 1273 O O . SER A 1 163 ? -31.867 5.172 54.761 1.00 95.94 163 SER A O 1
ATOM 1275 N N . ILE A 1 164 ? -31.589 6.598 56.472 1.00 94.06 164 ILE A N 1
ATOM 1276 C CA . ILE A 1 164 ? -30.908 7.647 55.697 1.00 94.06 164 ILE A CA 1
ATOM 1277 C C . ILE A 1 164 ? -29.610 7.126 55.053 1.00 94.06 164 ILE A C 1
ATOM 1279 O O . ILE A 1 164 ? -29.268 7.530 53.943 1.00 94.06 164 ILE A O 1
ATOM 1283 N N . ARG A 1 165 ? -28.913 6.190 55.710 1.00 96.50 165 ARG A N 1
ATOM 1284 C CA . ARG A 1 165 ? -27.662 5.605 55.211 1.00 96.50 165 ARG A CA 1
ATOM 1285 C C . ARG A 1 165 ? -27.879 4.803 53.931 1.00 96.50 165 ARG A C 1
ATOM 1287 O O . ARG A 1 165 ? -27.091 4.939 52.998 1.00 96.50 165 ARG A O 1
ATOM 1294 N N . GLU A 1 166 ? -28.951 4.010 53.860 1.00 94.94 166 GLU A N 1
ATOM 1295 C CA . GLU A 1 166 ? -29.306 3.262 52.647 1.00 94.94 166 GLU A CA 1
ATOM 1296 C C . GLU A 1 166 ? -29.614 4.212 51.484 1.00 94.94 166 GLU A C 1
ATOM 1298 O O . GLU A 1 166 ? -29.153 3.986 50.365 1.00 94.94 166 GLU A O 1
ATOM 1303 N N . ARG A 1 167 ? -30.317 5.323 51.741 1.00 96.50 167 ARG A N 1
ATOM 1304 C CA . ARG A 1 167 ? -30.564 6.358 50.726 1.00 96.50 167 ARG A CA 1
ATOM 1305 C C . ARG A 1 167 ? -29.266 6.984 50.216 1.00 96.50 167 ARG A C 1
ATOM 1307 O O . ARG A 1 167 ? -29.106 7.164 49.008 1.00 96.50 167 ARG A O 1
ATOM 1314 N N . ASP A 1 168 ? -28.351 7.334 51.113 1.00 96.56 168 ASP A N 1
ATOM 1315 C CA . ASP A 1 168 ? -27.090 7.976 50.735 1.00 96.56 168 ASP A CA 1
ATOM 1316 C C . ASP A 1 168 ? -26.170 6.998 49.974 1.00 96.56 168 ASP A C 1
ATOM 1318 O O . ASP A 1 168 ? -25.548 7.385 48.983 1.00 96.56 168 ASP A O 1
ATOM 1322 N N . SER A 1 169 ? -26.176 5.710 50.338 1.00 97.00 169 SER A N 1
ATOM 1323 C CA . SER A 1 169 ? -25.509 4.636 49.584 1.00 97.00 169 SER A CA 1
ATOM 1324 C C . SER A 1 169 ? -26.098 4.449 48.177 1.00 97.00 169 SER A C 1
ATOM 1326 O O . SER A 1 169 ? -25.354 4.357 47.193 1.00 97.00 169 SER A O 1
ATOM 1328 N N . ALA A 1 170 ? -27.428 4.475 48.039 1.00 96.94 170 ALA A N 1
ATOM 1329 C CA . ALA A 1 170 ? -28.093 4.406 46.739 1.00 96.94 170 ALA A CA 1
ATOM 1330 C C . ALA A 1 170 ? -27.769 5.626 45.861 1.00 96.94 170 ALA A C 1
ATOM 1332 O O . ALA A 1 170 ? -27.537 5.486 44.660 1.00 96.94 170 ALA A O 1
ATOM 1333 N N . ARG A 1 171 ? -27.696 6.828 46.453 1.00 97.25 171 ARG A N 1
ATOM 1334 C CA . ARG A 1 171 ? -27.289 8.047 45.737 1.00 97.25 171 ARG A CA 1
ATOM 1335 C C . ARG A 1 171 ? -25.848 7.942 45.236 1.00 97.25 171 ARG A C 1
ATOM 1337 O O . ARG A 1 171 ? -25.593 8.289 44.085 1.00 97.25 171 ARG A O 1
ATOM 1344 N N . ALA A 1 172 ? -24.926 7.449 46.064 1.00 97.88 172 ALA A N 1
ATOM 1345 C CA . ALA A 1 172 ? -23.545 7.206 45.648 1.00 97.88 172 ALA A CA 1
ATOM 1346 C C . ALA A 1 172 ? -23.475 6.186 44.496 1.00 97.88 172 ALA A C 1
ATOM 1348 O O . ALA A 1 172 ? -22.775 6.413 43.512 1.00 97.88 172 ALA A O 1
ATOM 1349 N N . SER A 1 173 ? -24.276 5.119 44.564 1.00 96.81 173 SER A N 1
ATOM 1350 C CA . SER A 1 173 ? -24.365 4.102 43.505 1.00 96.81 173 SER A CA 1
ATOM 1351 C C . SER A 1 173 ? -24.896 4.672 42.182 1.00 96.81 173 SER A C 1
ATOM 1353 O O . SER A 1 173 ? -24.396 4.330 41.113 1.00 96.81 173 SER A O 1
ATOM 1355 N N . ALA A 1 174 ? -25.872 5.584 42.229 1.00 97.69 174 ALA A N 1
ATOM 1356 C CA . ALA A 1 174 ? -26.385 6.273 41.043 1.00 97.69 174 ALA A CA 1
ATOM 1357 C C . ALA A 1 174 ? -25.370 7.245 40.428 1.00 97.69 174 ALA A C 1
ATOM 1359 O O . ALA A 1 174 ? -25.273 7.335 39.203 1.00 97.69 174 ALA A O 1
ATOM 1360 N N . ALA A 1 175 ? -24.592 7.945 41.260 1.00 97.31 175 ALA A N 1
ATOM 1361 C CA . ALA A 1 175 ? -23.489 8.774 40.785 1.00 97.31 175 ALA A CA 1
ATOM 1362 C C . ALA A 1 175 ? -22.409 7.924 40.091 1.00 97.31 175 ALA A C 1
ATOM 1364 O O . ALA A 1 175 ? -21.937 8.304 39.020 1.00 97.31 175 ALA A O 1
ATOM 1365 N N . GLN A 1 176 ? -22.089 6.745 40.638 1.00 97.75 176 GLN A N 1
ATOM 1366 C CA . GLN A 1 176 ? -21.177 5.790 40.003 1.00 97.75 176 GLN A CA 1
ATOM 1367 C C . GLN A 1 176 ? -21.718 5.298 38.653 1.00 97.75 176 GLN A C 1
ATOM 1369 O O . GLN A 1 176 ? -21.016 5.377 37.652 1.00 97.75 176 GLN A O 1
ATOM 1374 N N . GLY A 1 177 ? -22.990 4.890 38.583 1.00 96.88 177 GLY A N 1
ATOM 1375 C CA . GLY A 1 177 ? -23.601 4.443 37.325 1.00 96.88 177 GLY A CA 1
ATOM 1376 C C . GLY A 1 177 ? -23.637 5.526 36.236 1.00 96.88 177 GLY A C 1
ATOM 1377 O O . GLY A 1 177 ? -23.538 5.219 35.048 1.00 96.88 177 GLY A O 1
ATOM 1378 N N . ALA A 1 178 ? -23.744 6.805 36.616 1.00 96.44 178 ALA A N 1
ATOM 1379 C CA . ALA A 1 178 ? -23.597 7.918 35.679 1.00 96.44 178 ALA A CA 1
ATOM 1380 C C . ALA A 1 178 ? -22.148 8.065 35.178 1.00 96.44 178 ALA A C 1
ATOM 1382 O O . ALA A 1 178 ? -21.942 8.257 33.979 1.00 96.44 178 ALA A O 1
ATOM 1383 N N . ALA A 1 179 ? -21.156 7.919 36.062 1.00 98.06 179 ALA A N 1
ATOM 1384 C CA . ALA A 1 179 ? -19.742 7.928 35.687 1.00 98.06 179 ALA A CA 1
ATOM 1385 C C . ALA A 1 179 ? -19.384 6.765 34.742 1.00 98.06 179 ALA A C 1
ATOM 1387 O O . ALA A 1 179 ? -18.662 6.972 33.767 1.00 98.06 179 ALA A O 1
ATOM 1388 N N . ASP A 1 180 ? -19.955 5.578 34.959 1.00 97.19 180 ASP A N 1
ATOM 1389 C CA . ASP A 1 180 ? -19.730 4.401 34.112 1.00 97.19 180 ASP A CA 1
ATOM 1390 C C . ASP A 1 180 ? -20.232 4.621 32.670 1.00 97.19 180 ASP A C 1
ATOM 1392 O O . ASP A 1 180 ? -19.595 4.187 31.706 1.00 97.19 180 ASP A O 1
ATOM 1396 N N . ILE A 1 181 ? -21.349 5.344 32.489 1.00 98.38 181 ILE A N 1
ATOM 1397 C CA . ILE A 1 181 ? -21.820 5.749 31.153 1.00 98.38 181 ILE A CA 1
ATOM 1398 C C . ILE A 1 181 ? -20.807 6.673 30.479 1.00 98.38 181 ILE A C 1
ATOM 1400 O O . ILE A 1 181 ? -20.510 6.480 29.300 1.00 98.38 181 ILE A O 1
ATOM 1404 N N . GLU A 1 182 ? -20.307 7.689 31.183 1.00 97.94 182 GLU A N 1
ATOM 1405 C CA . GLU A 1 182 ? -19.342 8.633 30.608 1.00 97.94 182 GLU A CA 1
ATOM 1406 C C . GLU A 1 182 ? -18.024 7.936 30.248 1.00 97.94 182 GLU A C 1
ATOM 1408 O O . GLU A 1 182 ? -17.478 8.172 29.170 1.00 97.94 182 GLU A O 1
ATOM 1413 N N . GLN A 1 183 ? -17.573 6.983 31.067 1.00 98.06 183 GLN A N 1
ATOM 1414 C CA . GLN A 1 183 ? -16.425 6.138 30.748 1.00 98.06 183 GLN A CA 1
ATOM 1415 C C . GLN A 1 183 ? -16.663 5.301 29.480 1.00 98.06 183 GLN A C 1
ATOM 1417 O O . GLN A 1 183 ? -15.807 5.259 28.593 1.00 98.06 183 GLN A O 1
ATOM 1422 N N . ALA A 1 184 ? -17.830 4.662 29.354 1.00 98.00 184 ALA A N 1
ATOM 1423 C CA . ALA A 1 184 ? -18.173 3.873 28.170 1.00 98.00 184 ALA A CA 1
ATOM 1424 C C . ALA A 1 184 ? -18.312 4.742 26.905 1.00 98.00 184 ALA A C 1
ATOM 1426 O O . ALA A 1 184 ? -17.889 4.332 25.822 1.00 98.00 184 ALA A O 1
ATOM 1427 N N . LYS A 1 185 ? -18.853 5.963 27.028 1.00 98.25 185 LYS A N 1
ATOM 1428 C CA . LYS A 1 185 ? -18.899 6.946 25.933 1.00 98.25 185 LYS A CA 1
ATOM 1429 C C . LYS A 1 185 ? -17.498 7.359 25.490 1.00 98.25 185 LYS A C 1
ATOM 1431 O O . LYS A 1 185 ? -17.238 7.374 24.290 1.00 98.25 185 LYS A O 1
ATOM 1436 N N . ALA A 1 186 ? -16.604 7.661 26.431 1.00 98.44 186 ALA A N 1
ATOM 1437 C CA . ALA A 1 186 ? -15.225 8.027 26.122 1.00 98.44 186 ALA A CA 1
ATOM 1438 C C . ALA A 1 186 ? -14.495 6.888 25.391 1.00 98.44 186 ALA A C 1
ATOM 1440 O O . ALA A 1 186 ? -13.838 7.130 24.381 1.00 98.44 186 ALA A O 1
ATOM 1441 N N . ALA A 1 187 ? -14.678 5.638 25.830 1.00 97.69 187 ALA A N 1
ATOM 1442 C CA . ALA A 1 187 ? -14.110 4.469 25.158 1.00 97.69 187 ALA A CA 1
ATOM 1443 C C . ALA A 1 187 ? -14.652 4.281 23.726 1.00 97.69 187 ALA A C 1
ATOM 1445 O O . ALA A 1 187 ? -13.889 3.965 22.809 1.00 97.69 187 ALA A O 1
ATOM 1446 N N . LEU A 1 188 ? -15.954 4.510 23.512 1.00 98.44 188 LEU A N 1
ATOM 1447 C CA . LEU A 1 188 ? -16.556 4.487 22.177 1.00 98.44 188 LEU A CA 1
ATOM 1448 C C . LEU A 1 188 ? -15.957 5.576 21.278 1.00 98.44 188 LEU A C 1
ATOM 1450 O O . LEU A 1 188 ? -15.588 5.289 20.139 1.00 98.44 188 LEU A O 1
ATOM 1454 N N . GLU A 1 189 ? -15.816 6.798 21.786 1.00 98.00 189 GLU A N 1
ATOM 1455 C CA . GLU A 1 189 ? -15.235 7.898 21.018 1.00 98.00 189 GLU A CA 1
ATOM 1456 C C . GLU A 1 189 ? -13.769 7.630 20.663 1.00 98.00 189 GLU A C 1
ATOM 1458 O O . GLU A 1 189 ? -13.387 7.768 19.505 1.00 98.00 189 GLU A O 1
ATOM 1463 N N . MET A 1 190 ? -12.969 7.118 21.602 1.00 98.19 190 MET A N 1
ATOM 1464 C CA . MET A 1 190 ? -11.599 6.681 21.312 1.00 98.19 190 MET A CA 1
ATOM 1465 C C . MET A 1 190 ? -11.551 5.642 20.185 1.00 98.19 190 MET A C 1
ATOM 1467 O O . MET A 1 190 ? -10.731 5.764 19.279 1.00 98.19 190 MET A O 1
ATOM 1471 N N . SER A 1 191 ? -12.452 4.651 20.189 1.00 97.94 191 SER A N 1
ATOM 1472 C CA . SER A 1 191 ? -12.504 3.657 19.105 1.00 97.94 191 SER A CA 1
ATOM 1473 C C . SER A 1 191 ? -12.937 4.235 17.753 1.00 97.94 191 SER A C 1
ATOM 1475 O O . SER A 1 191 ? -12.513 3.737 16.712 1.00 97.94 191 SER A O 1
ATOM 1477 N N . ARG A 1 192 ? -13.741 5.306 17.744 1.00 97.69 192 ARG A N 1
ATOM 1478 C CA . ARG A 1 192 ? -14.073 6.037 16.512 1.00 97.69 192 ARG A CA 1
ATOM 1479 C C . ARG A 1 192 ? -12.861 6.786 15.977 1.00 97.69 192 ARG A C 1
ATOM 1481 O O . ARG A 1 192 ? -12.561 6.661 14.796 1.00 97.69 192 ARG A O 1
ATOM 1488 N N . GLN A 1 193 ? -12.133 7.488 16.844 1.00 97.81 193 GLN A N 1
ATOM 1489 C CA . GLN A 1 193 ? -10.906 8.190 16.460 1.00 97.81 193 GLN A CA 1
ATOM 1490 C C . GLN A 1 193 ? -9.834 7.225 15.932 1.00 97.81 193 GLN A C 1
ATOM 1492 O O . GLN A 1 193 ? -9.171 7.520 14.940 1.00 97.81 193 GLN A O 1
ATOM 1497 N N . ASP A 1 194 ? -9.712 6.035 16.523 1.00 95.94 194 ASP A N 1
ATOM 1498 C CA . ASP A 1 194 ? -8.811 4.984 16.035 1.00 95.94 194 ASP A CA 1
ATOM 1499 C C . ASP A 1 194 ? -9.175 4.516 14.611 1.00 95.94 194 ASP A C 1
ATOM 1501 O O . ASP A 1 194 ? -8.312 4.435 13.728 1.00 95.94 194 ASP A O 1
ATOM 1505 N N . ARG A 1 195 ? -10.472 4.314 14.331 1.00 97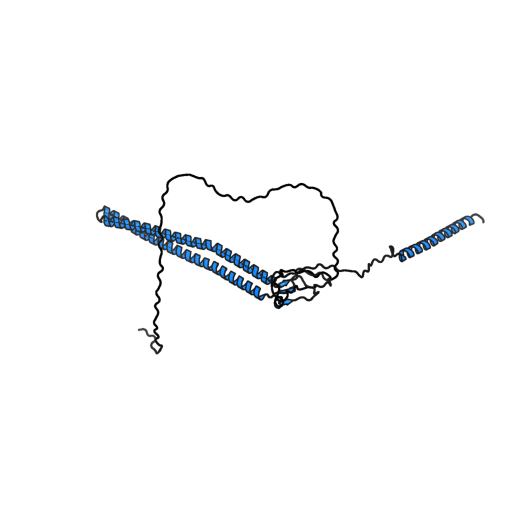.44 195 ARG A N 1
ATOM 1506 C CA . ARG A 1 195 ? -10.959 4.023 12.972 1.00 97.44 195 ARG A CA 1
ATOM 1507 C C . ARG A 1 195 ? -10.640 5.152 11.994 1.00 97.44 195 ARG A C 1
ATOM 1509 O O . ARG A 1 195 ? -10.182 4.864 10.889 1.00 97.44 195 ARG A O 1
ATOM 1516 N N . GLU A 1 196 ? -10.865 6.407 12.374 1.00 95.94 196 GLU A N 1
ATOM 1517 C CA . GLU A 1 196 ? -10.551 7.550 11.509 1.00 95.94 196 GLU A CA 1
ATOM 1518 C C . GLU A 1 196 ? -9.047 7.646 11.227 1.00 95.94 196 GLU A C 1
ATOM 1520 O O . GLU A 1 196 ? -8.650 7.832 10.078 1.00 95.94 196 GLU A O 1
ATOM 1525 N N . SER A 1 197 ? -8.192 7.390 12.221 1.00 95.38 197 SER A N 1
ATOM 1526 C CA . SER A 1 197 ? -6.740 7.320 12.008 1.00 95.38 197 SER A CA 1
ATOM 1527 C C . SER A 1 197 ? -6.350 6.222 11.007 1.00 95.38 197 SER A C 1
ATOM 1529 O O . SER A 1 197 ? -5.493 6.430 10.146 1.00 95.38 197 SER A O 1
ATOM 1531 N N . THR A 1 198 ? -7.045 5.078 11.043 1.00 95.00 198 THR A N 1
ATOM 1532 C CA . THR A 1 198 ? -6.848 3.974 10.092 1.00 95.00 198 THR A CA 1
ATOM 1533 C C . THR A 1 198 ? -7.267 4.367 8.674 1.00 95.00 198 THR A C 1
ATOM 1535 O O . THR A 1 198 ? -6.620 3.945 7.712 1.00 95.00 198 THR A O 1
ATOM 1538 N N . ILE A 1 199 ? -8.324 5.179 8.535 1.00 94.31 199 ILE A N 1
ATOM 1539 C CA . ILE A 1 199 ? -8.788 5.718 7.250 1.00 94.31 199 ILE A CA 1
ATOM 1540 C C . ILE A 1 199 ? -7.770 6.711 6.693 1.00 94.31 199 ILE A C 1
ATOM 1542 O O . ILE A 1 199 ? -7.374 6.560 5.545 1.00 94.31 199 ILE A O 1
ATOM 1546 N N . VAL A 1 200 ? -7.296 7.664 7.495 1.00 94.62 200 VAL A N 1
ATOM 1547 C CA . VAL A 1 200 ? -6.291 8.649 7.054 1.00 94.62 200 VAL A CA 1
ATOM 1548 C C . VAL A 1 200 ? -4.976 7.966 6.660 1.00 94.62 200 VAL A C 1
ATOM 1550 O O . VAL A 1 200 ? -4.353 8.329 5.665 1.00 94.62 200 VAL A O 1
ATOM 1553 N N . ASN A 1 201 ? -4.566 6.919 7.381 1.00 94.31 201 ASN A N 1
ATOM 1554 C CA . ASN A 1 201 ? -3.365 6.150 7.046 1.00 94.31 201 ASN A CA 1
ATOM 1555 C C . ASN A 1 201 ? -3.455 5.445 5.675 1.00 94.31 201 ASN A C 1
ATOM 1557 O O . ASN A 1 201 ? -2.430 5.157 5.054 1.00 94.31 201 ASN A O 1
ATOM 1561 N N . ARG A 1 202 ? -4.668 5.179 5.171 1.00 95.62 202 ARG A N 1
ATOM 1562 C CA . ARG A 1 202 ? -4.873 4.569 3.851 1.00 95.62 202 ARG A CA 1
ATOM 1563 C C . ARG A 1 202 ? -4.300 5.433 2.731 1.00 95.62 202 ARG A C 1
ATOM 1565 O O . ARG A 1 202 ? -3.657 4.883 1.844 1.00 95.62 202 ARG A O 1
ATOM 1572 N N . ASP A 1 203 ? -4.484 6.748 2.788 1.00 93.75 203 ASP A N 1
ATOM 1573 C CA . ASP A 1 203 ? -4.023 7.661 1.734 1.00 93.75 203 ASP A CA 1
ATOM 1574 C C . ASP A 1 203 ? -2.493 7.617 1.602 1.00 93.75 203 ASP A C 1
ATOM 1576 O O . ASP A 1 203 ? -1.948 7.579 0.498 1.00 93.75 203 ASP A O 1
ATOM 1580 N N . SER A 1 204 ? -1.786 7.509 2.734 1.00 96.19 204 SER A N 1
ATOM 1581 C CA . SER A 1 204 ? -0.335 7.299 2.744 1.00 96.19 204 SER A CA 1
ATOM 1582 C C . SER A 1 204 ? 0.061 5.963 2.105 1.00 96.19 204 SER A C 1
ATOM 1584 O O . SER A 1 204 ? 1.055 5.899 1.384 1.00 96.19 204 SER A O 1
ATOM 1586 N N . LEU A 1 205 ? -0.699 4.890 2.346 1.00 97.50 205 LEU A N 1
ATOM 1587 C CA . LEU A 1 205 ? -0.443 3.576 1.741 1.00 97.50 205 LEU A CA 1
ATOM 1588 C C . LEU A 1 205 ? -0.735 3.563 0.234 1.00 97.50 205 LEU A C 1
ATOM 1590 O O . LEU A 1 205 ? -0.043 2.882 -0.522 1.00 97.50 205 LEU A O 1
ATOM 1594 N N . GLU A 1 206 ? -1.735 4.315 -0.222 1.00 96.81 206 GLU A N 1
ATOM 1595 C CA . GLU A 1 206 ? -2.023 4.484 -1.649 1.00 96.81 206 GLU A CA 1
ATOM 1596 C C . GLU A 1 206 ? -0.912 5.263 -2.359 1.00 96.81 206 GLU A C 1
ATOM 1598 O O . GLU A 1 206 ? -0.478 4.858 -3.441 1.00 96.81 206 GLU A O 1
ATOM 1603 N N . ALA A 1 207 ? -0.385 6.315 -1.725 1.00 97.81 207 ALA A N 1
ATOM 1604 C CA . ALA A 1 207 ? 0.780 7.042 -2.222 1.00 97.81 207 ALA A CA 1
ATOM 1605 C C . ALA A 1 207 ? 2.025 6.138 -2.317 1.00 97.81 207 ALA A C 1
ATOM 1607 O O . ALA A 1 207 ? 2.736 6.164 -3.323 1.00 97.81 207 ALA A O 1
ATOM 1608 N N . ASP A 1 208 ? 2.248 5.277 -1.322 1.00 97.38 208 ASP A N 1
ATOM 1609 C CA . ASP A 1 208 ? 3.313 4.269 -1.333 1.00 97.38 208 ASP A CA 1
ATOM 1610 C C . ASP A 1 208 ? 3.178 3.284 -2.507 1.00 97.38 208 ASP A C 1
ATOM 1612 O O . ASP A 1 208 ? 4.170 2.949 -3.162 1.00 97.38 208 ASP A O 1
ATOM 1616 N N . VAL A 1 209 ? 1.956 2.823 -2.800 1.00 98.38 209 VAL A N 1
ATOM 1617 C CA . VAL A 1 209 ? 1.680 1.959 -3.960 1.00 98.38 209 VAL A CA 1
ATOM 1618 C C . VAL A 1 209 ? 1.959 2.706 -5.262 1.00 98.38 209 VAL A C 1
ATOM 1620 O O . VAL A 1 209 ? 2.608 2.153 -6.148 1.00 98.38 209 VAL A O 1
ATOM 1623 N N . ALA A 1 210 ? 1.511 3.956 -5.390 1.00 98.19 210 ALA A N 1
ATOM 1624 C CA . ALA A 1 210 ? 1.769 4.770 -6.576 1.00 98.19 210 ALA A CA 1
ATOM 1625 C C . ALA A 1 210 ? 3.275 4.997 -6.798 1.00 98.19 210 ALA A C 1
ATOM 1627 O O . ALA A 1 210 ? 3.767 4.835 -7.915 1.00 98.19 210 ALA A O 1
ATOM 1628 N N . SER A 1 211 ? 4.026 5.280 -5.730 1.00 98.25 211 SER A N 1
ATOM 1629 C CA . SER A 1 211 ? 5.486 5.408 -5.778 1.00 98.25 211 SER A CA 1
ATOM 1630 C C . SER A 1 211 ? 6.163 4.104 -6.219 1.00 98.25 211 SER A C 1
ATOM 1632 O O . SER A 1 211 ? 7.022 4.118 -7.103 1.00 98.25 211 SER A O 1
ATOM 1634 N N . ALA A 1 212 ? 5.735 2.957 -5.680 1.00 98.31 212 ALA A N 1
ATOM 1635 C CA . ALA A 1 212 ? 6.265 1.652 -6.073 1.00 98.31 212 ALA A CA 1
ATOM 1636 C C . ALA A 1 212 ? 5.937 1.289 -7.534 1.00 98.31 212 ALA A C 1
ATOM 1638 O O . ALA A 1 212 ? 6.771 0.688 -8.212 1.00 98.31 212 ALA A O 1
ATOM 1639 N N . LYS A 1 213 ? 4.761 1.685 -8.045 1.00 98.31 213 LYS A N 1
ATOM 1640 C CA . LYS A 1 213 ? 4.403 1.537 -9.468 1.00 98.31 213 LYS A CA 1
ATOM 1641 C C . LYS A 1 213 ? 5.321 2.360 -10.364 1.00 98.31 213 LYS A C 1
ATOM 1643 O O . LYS A 1 213 ? 5.875 1.810 -11.308 1.00 98.31 213 LYS A O 1
ATOM 1648 N N . ALA A 1 214 ? 5.558 3.626 -10.026 1.00 98.50 214 ALA A N 1
ATOM 1649 C CA . ALA A 1 214 ? 6.481 4.476 -10.778 1.00 98.50 214 ALA A CA 1
ATOM 1650 C C . ALA A 1 214 ? 7.915 3.909 -10.785 1.00 98.50 214 ALA A C 1
ATOM 1652 O O . ALA A 1 214 ? 8.593 3.924 -11.811 1.00 98.50 214 ALA A O 1
ATOM 1653 N N . ALA A 1 215 ? 8.372 3.345 -9.662 1.00 97.94 215 ALA A N 1
ATOM 1654 C CA . ALA A 1 215 ? 9.672 2.677 -9.591 1.00 97.94 215 ALA A CA 1
ATOM 1655 C C . ALA A 1 215 ? 9.743 1.414 -10.474 1.00 97.94 215 ALA A C 1
ATOM 1657 O O . ALA A 1 215 ? 10.781 1.141 -11.078 1.00 97.94 215 ALA A O 1
ATOM 1658 N N . LEU A 1 216 ? 8.646 0.654 -10.576 1.00 98.44 216 LEU A N 1
ATOM 1659 C CA . LEU A 1 216 ? 8.541 -0.482 -11.492 1.00 98.44 216 LEU A CA 1
ATOM 1660 C C . LEU A 1 216 ? 8.576 -0.038 -12.958 1.00 98.44 216 LEU A C 1
ATOM 1662 O O . LEU A 1 216 ? 9.307 -0.633 -13.747 1.00 98.44 216 LEU A O 1
ATOM 1666 N N . GLU A 1 217 ? 7.827 1.002 -13.316 1.00 98.00 217 GLU A N 1
ATOM 1667 C CA . GLU A 1 217 ? 7.832 1.564 -14.671 1.00 98.00 217 GLU A CA 1
ATOM 1668 C C . GLU A 1 217 ? 9.232 2.042 -15.066 1.00 98.00 217 GLU A C 1
ATOM 1670 O O . GLU A 1 217 ? 9.714 1.708 -16.148 1.00 98.00 217 GLU A O 1
ATOM 1675 N N . LEU A 1 218 ? 9.942 2.724 -14.163 1.00 97.38 218 LEU A N 1
ATOM 1676 C CA . LEU A 1 218 ? 11.328 3.126 -14.394 1.00 97.38 218 LEU A CA 1
ATOM 1677 C C . LEU A 1 218 ? 12.244 1.915 -14.636 1.00 97.38 218 LEU A C 1
ATOM 1679 O O . LEU A 1 218 ? 13.010 1.904 -15.597 1.00 97.38 218 LEU A O 1
ATOM 1683 N N . ALA A 1 219 ? 12.132 0.863 -13.820 1.00 97.50 219 ALA A N 1
ATOM 1684 C CA . ALA A 1 219 ? 12.919 -0.357 -14.008 1.00 97.50 219 ALA A CA 1
ATOM 1685 C C . ALA A 1 219 ? 12.602 -1.066 -15.341 1.00 97.50 219 ALA A C 1
ATOM 1687 O O . ALA A 1 219 ? 13.486 -1.674 -15.948 1.00 97.50 219 ALA A O 1
ATOM 1688 N N . GLN A 1 220 ? 11.354 -0.993 -15.812 1.00 97.12 220 GLN A N 1
ATOM 1689 C CA . GLN A 1 220 ? 10.949 -1.529 -17.112 1.00 97.12 220 GLN A CA 1
ATOM 1690 C C . GLN A 1 220 ? 11.507 -0.704 -18.272 1.00 97.12 220 GLN A C 1
ATOM 1692 O O . GLN A 1 220 ? 11.955 -1.290 -19.255 1.00 97.12 220 GLN A O 1
ATOM 1697 N N . ILE A 1 221 ? 11.518 0.626 -18.156 1.00 96.31 221 ILE A N 1
ATOM 1698 C CA . ILE A 1 221 ? 12.153 1.518 -19.135 1.00 96.31 221 ILE A CA 1
ATOM 1699 C C . ILE A 1 221 ? 13.650 1.211 -19.221 1.00 96.31 221 ILE A C 1
ATOM 1701 O O . ILE A 1 221 ? 14.174 1.030 -20.317 1.00 96.31 221 ILE A O 1
ATOM 1705 N N . ASP A 1 222 ? 14.328 1.054 -18.083 1.00 95.25 222 ASP A N 1
ATOM 1706 C CA . ASP A 1 222 ? 15.741 0.672 -18.054 1.00 95.25 222 ASP A CA 1
ATOM 1707 C C . ASP A 1 222 ? 15.984 -0.683 -18.735 1.00 95.25 222 ASP A C 1
ATOM 1709 O O . ASP A 1 222 ? 16.948 -0.838 -19.485 1.00 95.25 222 ASP A O 1
ATOM 1713 N N . LEU A 1 223 ? 15.092 -1.659 -18.522 1.00 96.00 223 LEU A N 1
ATOM 1714 C CA . LEU A 1 223 ? 15.151 -2.950 -19.205 1.00 96.00 223 LEU A CA 1
ATOM 1715 C C . LEU A 1 223 ? 14.939 -2.806 -20.719 1.00 96.00 223 LEU A C 1
ATOM 1717 O O . LEU A 1 223 ? 15.666 -3.429 -21.487 1.00 96.00 223 LEU A O 1
ATOM 1721 N N . GLN A 1 224 ? 13.993 -1.983 -21.172 1.00 93.88 224 GLN A N 1
ATOM 1722 C CA . GLN A 1 224 ? 13.781 -1.720 -22.601 1.00 93.88 224 GLN A CA 1
ATOM 1723 C C . GLN A 1 224 ? 14.997 -1.030 -23.230 1.00 93.88 224 GLN A C 1
ATOM 1725 O O . GLN A 1 224 ? 15.430 -1.414 -24.314 1.00 93.88 224 GLN A O 1
ATOM 1730 N N . ASN A 1 225 ? 15.618 -0.099 -22.505 1.00 93.62 225 ASN A N 1
ATOM 1731 C CA . ASN A 1 225 ? 16.824 0.612 -22.925 1.00 93.62 225 ASN A CA 1
ATOM 1732 C C . ASN A 1 225 ? 18.063 -0.293 -23.073 1.00 93.62 225 ASN A C 1
ATOM 1734 O O . ASN A 1 225 ? 19.062 0.143 -23.648 1.00 93.62 225 ASN A O 1
ATOM 1738 N N . THR A 1 226 ? 18.020 -1.548 -22.602 1.00 93.38 226 THR A N 1
ATOM 1739 C CA . THR A 1 226 ? 19.071 -2.543 -22.898 1.00 93.38 226 THR A CA 1
ATOM 1740 C C . THR A 1 226 ? 19.093 -2.958 -24.370 1.00 93.38 226 THR A C 1
ATOM 1742 O O . THR A 1 226 ? 20.121 -3.435 -24.855 1.00 93.38 226 THR A O 1
ATOM 1745 N N . GLN A 1 227 ? 17.987 -2.758 -25.093 1.00 91.88 227 GLN A N 1
ATOM 1746 C CA . GLN A 1 227 ? 17.880 -3.003 -26.526 1.00 91.88 227 GLN A CA 1
ATOM 1747 C C . GLN A 1 227 ? 18.011 -1.676 -27.271 1.00 91.88 227 GLN A C 1
ATOM 1749 O O . GLN A 1 227 ? 17.134 -0.815 -27.222 1.00 91.88 227 GLN A O 1
ATOM 1754 N N . ILE A 1 228 ? 19.125 -1.499 -27.976 1.00 89.50 228 ILE A N 1
ATOM 1755 C CA . ILE A 1 228 ? 19.395 -0.272 -28.723 1.00 89.50 228 ILE A CA 1
ATOM 1756 C C . ILE A 1 228 ? 18.795 -0.434 -30.117 1.00 89.50 228 ILE A C 1
ATOM 1758 O O . ILE A 1 228 ? 19.316 -1.197 -30.932 1.00 89.50 228 ILE A O 1
ATOM 1762 N N . ILE A 1 229 ? 17.702 0.279 -30.383 1.00 89.38 229 ILE A N 1
ATOM 1763 C CA . ILE A 1 229 ? 16.971 0.216 -31.654 1.00 89.38 229 ILE A CA 1
ATOM 1764 C C . ILE A 1 229 ? 17.388 1.316 -32.635 1.00 89.38 229 ILE A C 1
ATOM 1766 O O . ILE A 1 229 ? 17.825 2.401 -32.243 1.00 89.38 229 ILE A O 1
ATOM 1770 N N . ALA A 1 230 ? 17.209 1.053 -33.929 1.00 84.62 230 ALA A N 1
ATOM 1771 C CA . ALA A 1 230 ? 17.386 2.050 -34.976 1.00 84.62 230 ALA A CA 1
ATOM 1772 C C . ALA A 1 230 ? 16.271 3.118 -34.914 1.00 84.62 230 ALA A C 1
ATOM 1774 O O . ALA A 1 230 ? 15.093 2.774 -35.040 1.00 84.62 230 ALA A O 1
ATOM 1775 N N . PRO A 1 231 ? 16.600 4.417 -34.776 1.00 77.56 231 PRO A N 1
ATOM 1776 C CA . PRO A 1 231 ? 15.588 5.460 -34.600 1.00 77.56 231 PRO A CA 1
ATOM 1777 C C . PRO A 1 231 ? 14.861 5.848 -35.901 1.00 77.56 231 PRO A C 1
ATOM 1779 O O . PRO A 1 231 ? 13.724 6.304 -35.852 1.00 77.56 231 PRO A O 1
ATOM 1782 N N . HIS A 1 232 ? 15.490 5.672 -37.071 1.00 70.00 232 HIS A N 1
ATOM 1783 C CA . HIS A 1 232 ? 14.933 6.089 -38.365 1.00 70.00 232 HIS A CA 1
ATOM 1784 C C . HIS A 1 232 ? 15.297 5.094 -39.475 1.00 70.00 232 HIS A C 1
ATOM 1786 O O . HIS A 1 232 ? 16.327 4.424 -39.405 1.00 70.00 232 HIS A O 1
ATOM 1792 N N . ARG A 1 233 ? 14.480 5.045 -40.538 1.00 56.66 233 ARG A N 1
ATOM 1793 C CA . ARG A 1 233 ? 14.768 4.259 -41.748 1.00 56.66 233 ARG A CA 1
ATOM 1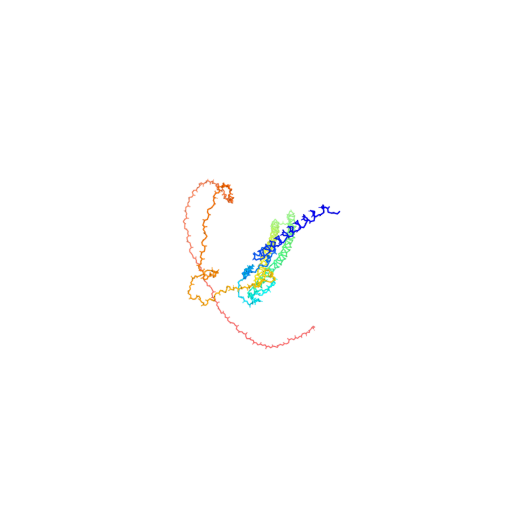794 C C . ARG A 1 233 ? 15.904 4.922 -42.509 1.00 56.66 233 ARG A C 1
ATOM 1796 O O . ARG A 1 233 ? 15.835 6.118 -42.793 1.00 56.66 233 ARG A O 1
ATOM 1803 N N . ARG A 1 234 ? 16.894 4.141 -42.932 1.00 55.28 234 ARG A N 1
ATOM 1804 C CA . ARG A 1 234 ? 17.885 4.626 -43.892 1.00 55.28 234 ARG A CA 1
ATOM 1805 C C . ARG A 1 234 ? 17.254 4.750 -45.294 1.00 55.28 234 ARG A C 1
ATOM 1807 O O . ARG A 1 234 ? 16.619 3.789 -45.733 1.00 55.28 234 ARG A O 1
ATOM 1814 N N . PRO A 1 235 ? 17.408 5.873 -46.025 1.00 51.47 235 PRO A N 1
ATOM 1815 C CA . PRO A 1 235 ? 16.996 5.931 -47.425 1.00 51.47 235 PRO A CA 1
ATOM 1816 C C . PRO A 1 235 ? 17.803 4.928 -48.267 1.00 51.47 235 PRO A C 1
ATOM 1818 O O . PRO A 1 235 ? 19.007 4.758 -48.062 1.00 51.47 235 PRO A O 1
ATOM 1821 N N . ALA A 1 236 ? 17.125 4.239 -49.190 1.00 41.78 236 ALA A N 1
ATOM 1822 C CA . ALA A 1 236 ? 17.735 3.258 -50.085 1.00 41.78 236 ALA A CA 1
ATOM 1823 C C . ALA A 1 236 ? 18.774 3.938 -50.999 1.00 41.78 236 ALA A C 1
ATOM 1825 O O . ALA A 1 236 ? 18.466 4.959 -51.610 1.00 41.78 236 ALA A O 1
ATOM 1826 N N . GLY A 1 237 ? 19.990 3.383 -51.085 1.00 42.34 237 GLY A N 1
ATOM 1827 C CA . GLY A 1 237 ? 21.046 3.849 -52.002 1.00 42.34 237 GLY A CA 1
ATOM 1828 C C . GLY A 1 237 ? 22.210 4.631 -51.378 1.00 42.34 237 GLY A C 1
ATOM 1829 O O . GLY A 1 237 ? 23.061 5.129 -52.108 1.00 42.34 237 GLY A O 1
ATOM 1830 N N . ALA A 1 238 ? 22.291 4.748 -50.050 1.00 48.62 238 ALA A N 1
ATOM 1831 C CA . ALA A 1 238 ? 23.471 5.316 -49.398 1.00 48.62 238 ALA A CA 1
ATOM 1832 C C . ALA A 1 238 ? 24.533 4.228 -49.131 1.00 48.62 238 ALA A C 1
ATOM 1834 O O . ALA A 1 238 ? 24.571 3.669 -48.037 1.00 48.62 238 ALA A O 1
ATOM 1835 N N . ASP A 1 239 ? 25.433 3.987 -50.089 1.00 43.00 239 ASP A N 1
ATOM 1836 C CA . ASP A 1 239 ? 26.667 3.178 -49.940 1.00 43.00 239 ASP A CA 1
ATOM 1837 C C . ASP A 1 239 ? 27.739 3.883 -49.077 1.00 43.00 239 ASP A C 1
ATOM 1839 O O . ASP A 1 239 ? 28.940 3.853 -49.334 1.00 43.00 239 ASP A O 1
ATOM 1843 N N . LEU A 1 240 ? 27.307 4.566 -48.018 1.00 44.41 240 LEU A N 1
ATOM 1844 C CA . LEU A 1 240 ? 28.202 5.078 -46.987 1.00 44.41 240 LEU A CA 1
ATOM 1845 C C . LEU A 1 240 ? 28.160 4.103 -45.817 1.00 44.41 240 LEU A C 1
ATOM 1847 O O . LEU A 1 240 ? 27.091 3.682 -45.381 1.00 44.41 240 LEU A O 1
ATOM 1851 N N . GLY A 1 241 ? 29.301 3.725 -45.280 1.00 41.16 241 GLY A N 1
ATOM 1852 C CA . GLY A 1 241 ? 29.326 2.841 -44.124 1.00 41.16 241 GLY A CA 1
ATOM 1853 C C . GLY A 1 241 ? 28.713 3.493 -42.933 1.00 41.16 241 GLY A C 1
ATOM 1854 O O . GLY A 1 241 ? 29.145 4.565 -42.519 1.00 41.16 241 GLY A O 1
ATOM 1855 N N . ALA A 1 242 ? 27.751 2.804 -42.334 1.00 44.91 242 ALA A N 1
ATOM 1856 C CA . ALA A 1 242 ? 27.673 2.858 -40.896 1.00 44.91 242 ALA A CA 1
ATOM 1857 C C . ALA A 1 242 ? 29.008 2.287 -40.390 1.00 44.91 242 ALA A C 1
ATOM 1859 O O . ALA A 1 242 ? 29.227 1.086 -40.430 1.00 44.91 242 ALA A O 1
ATOM 1860 N N . SER A 1 243 ? 29.937 3.184 -40.061 1.00 42.62 243 SER A N 1
ATOM 1861 C CA . SER A 1 243 ? 31.199 2.879 -39.394 1.00 42.62 243 SER A CA 1
ATOM 1862 C C . SER A 1 243 ? 30.932 3.099 -37.909 1.00 42.62 243 SER A C 1
ATOM 1864 O O . SER A 1 243 ? 30.965 4.240 -37.434 1.00 42.62 243 SER A O 1
ATOM 1866 N N . TRP A 1 244 ? 30.618 2.043 -37.165 1.00 49.62 244 TRP A N 1
ATOM 1867 C CA . TRP A 1 244 ? 30.491 2.151 -35.714 1.00 49.62 244 TRP A CA 1
ATOM 1868 C C . TRP A 1 244 ? 31.855 1.972 -35.069 1.00 49.62 244 TRP A C 1
ATOM 1870 O O . TRP A 1 244 ? 32.401 0.877 -34.962 1.00 49.62 244 TRP A O 1
ATOM 1880 N N . ARG A 1 245 ? 32.416 3.075 -34.580 1.00 43.41 245 ARG A N 1
ATOM 1881 C CA . ARG A 1 245 ? 33.566 3.004 -33.688 1.00 43.41 245 ARG A CA 1
ATOM 1882 C C . ARG A 1 245 ? 33.035 2.873 -32.264 1.00 43.41 245 ARG A C 1
ATOM 1884 O O . ARG A 1 245 ? 32.612 3.855 -31.663 1.00 43.41 245 ARG A O 1
ATOM 1891 N N . LEU A 1 246 ? 33.013 1.645 -31.749 1.00 44.66 246 LEU A N 1
ATOM 1892 C CA . LEU A 1 246 ? 32.781 1.393 -30.329 1.00 44.66 246 LEU A CA 1
ATOM 1893 C C . LEU A 1 246 ? 33.892 2.092 -29.540 1.00 44.66 246 LEU A C 1
ATOM 1895 O O . LEU A 1 246 ? 35.057 1.710 -29.631 1.00 44.66 246 LEU A O 1
ATOM 1899 N N . CYS A 1 247 ? 33.543 3.108 -28.752 1.00 43.16 247 CYS A N 1
ATOM 1900 C CA . CYS A 1 247 ? 34.413 3.580 -27.679 1.00 43.16 247 CYS A CA 1
ATOM 1901 C C . CYS A 1 247 ? 34.454 2.496 -26.593 1.00 43.16 247 CYS A C 1
ATOM 1903 O O . CYS A 1 247 ? 33.748 2.573 -25.590 1.00 43.16 247 CYS A O 1
ATOM 1905 N N . GLN A 1 248 ? 35.247 1.446 -26.818 1.00 41.06 248 GLN A N 1
ATOM 1906 C CA . GLN A 1 248 ? 35.592 0.485 -25.779 1.00 41.06 248 GLN A CA 1
ATOM 1907 C C . GLN A 1 248 ? 36.386 1.212 -24.693 1.00 41.06 248 GLN A C 1
ATOM 1909 O O . GLN A 1 248 ? 37.405 1.855 -24.953 1.00 41.06 248 GLN A O 1
ATOM 1914 N N . ARG A 1 249 ? 35.892 1.127 -23.459 1.00 40.34 249 ARG A N 1
ATOM 1915 C CA . ARG A 1 249 ? 36.639 1.523 -22.268 1.00 40.34 249 ARG A CA 1
ATOM 1916 C C . ARG A 1 249 ? 37.758 0.482 -22.098 1.00 40.34 249 ARG A C 1
ATOM 1918 O O . ARG A 1 249 ? 37.451 -0.705 -22.073 1.00 40.34 249 ARG A O 1
ATOM 1925 N N . ARG A 1 250 ? 39.023 0.923 -22.057 1.00 37.69 250 ARG A N 1
ATOM 1926 C CA . ARG A 1 250 ? 40.210 0.070 -21.824 1.00 37.69 250 ARG A CA 1
ATOM 1927 C C . ARG A 1 250 ? 40.014 -0.825 -20.594 1.00 37.69 250 ARG A C 1
ATOM 1929 O O . ARG A 1 250 ? 39.415 -0.377 -19.614 1.00 37.69 250 ARG A O 1
ATOM 1936 N N . ASP A 1 251 ? 40.553 -2.040 -20.653 1.00 34.56 251 ASP A N 1
ATOM 1937 C CA . ASP A 1 251 ? 40.532 -2.996 -19.547 1.00 34.56 251 ASP A CA 1
ATOM 1938 C C . ASP A 1 251 ? 41.181 -2.410 -18.272 1.00 34.56 251 ASP A C 1
ATOM 1940 O O . ASP A 1 251 ? 42.219 -1.745 -18.354 1.00 34.56 251 ASP A O 1
ATOM 1944 N N . PRO A 1 252 ? 40.616 -2.650 -17.070 1.00 43.47 252 PRO A N 1
ATOM 1945 C CA . PRO A 1 252 ? 41.170 -2.125 -15.819 1.00 43.47 252 PRO A CA 1
ATOM 1946 C C . PRO A 1 252 ? 42.540 -2.712 -15.439 1.00 43.47 252 PRO A C 1
ATOM 1948 O O . PRO A 1 252 ? 43.214 -2.149 -14.578 1.00 43.47 252 PRO A O 1
ATOM 1951 N N . SER A 1 253 ? 42.966 -3.823 -16.051 1.00 49.59 253 SER A N 1
ATOM 1952 C CA . SER A 1 253 ? 44.274 -4.444 -15.790 1.00 49.59 253 SER A CA 1
ATOM 1953 C C . SER A 1 253 ? 45.462 -3.604 -16.273 1.00 49.59 253 SER A C 1
ATOM 1955 O O . SER A 1 253 ? 46.577 -3.831 -15.811 1.00 49.59 253 SER A O 1
ATOM 1957 N N . ASP A 1 254 ? 45.226 -2.591 -17.113 1.00 42.44 254 ASP A N 1
ATOM 1958 C CA . ASP A 1 254 ? 46.269 -1.706 -17.650 1.00 42.44 254 ASP A CA 1
ATOM 1959 C C . ASP A 1 254 ? 46.490 -0.428 -16.811 1.00 42.44 254 ASP A C 1
ATOM 1961 O O . ASP A 1 254 ? 47.300 0.424 -17.173 1.00 42.44 254 ASP A O 1
ATOM 1965 N N . LEU A 1 255 ? 45.780 -0.260 -15.684 1.00 46.06 255 LEU A N 1
ATOM 1966 C CA . LEU A 1 255 ? 45.809 0.958 -14.853 1.00 46.06 255 LEU A CA 1
ATOM 1967 C C . LEU A 1 255 ? 46.503 0.767 -13.494 1.00 46.06 255 LEU A C 1
ATOM 1969 O O . LEU A 1 255 ? 46.151 1.409 -12.502 1.00 46.06 255 LEU A O 1
ATOM 1973 N N . ALA A 1 256 ? 47.547 -0.059 -13.442 1.00 38.69 256 ALA A N 1
ATOM 1974 C CA . ALA A 1 256 ? 48.499 -0.036 -12.334 1.00 38.69 256 ALA A CA 1
ATOM 1975 C C . ALA A 1 256 ? 49.466 1.152 -12.495 1.00 38.69 256 ALA A C 1
ATOM 1977 O O . ALA A 1 256 ? 50.629 0.985 -12.847 1.00 38.69 256 ALA A O 1
ATOM 1978 N N . GLY A 1 257 ? 48.973 2.369 -12.249 1.00 38.56 257 GLY A N 1
ATOM 1979 C CA . GLY A 1 257 ? 49.834 3.541 -12.071 1.00 38.56 257 GLY A CA 1
ATOM 1980 C C . GLY A 1 257 ? 49.442 4.775 -12.869 1.00 38.56 257 GLY A C 1
ATOM 1981 O O . GLY A 1 257 ? 50.189 5.214 -13.732 1.00 38.56 257 GLY A O 1
ATOM 1982 N N . SER A 1 258 ? 48.293 5.379 -12.577 1.00 32.59 258 SER A N 1
ATOM 1983 C CA . SER A 1 258 ? 48.153 6.847 -12.531 1.00 32.59 258 SER A CA 1
ATOM 1984 C C . SER A 1 258 ? 46.721 7.233 -12.174 1.00 32.59 258 SER A C 1
ATOM 1986 O O . SER A 1 258 ? 45.760 6.907 -12.863 1.00 32.59 258 SER A O 1
ATOM 1988 N N . ALA A 1 259 ? 46.579 7.955 -11.066 1.00 35.09 259 ALA A N 1
ATOM 1989 C CA . ALA A 1 259 ? 45.329 8.562 -10.646 1.00 35.09 259 ALA A CA 1
ATOM 1990 C C . ALA A 1 259 ? 45.120 9.883 -11.403 1.00 35.09 259 ALA A C 1
ATOM 1992 O O . ALA A 1 259 ? 45.386 10.949 -10.862 1.00 35.09 259 ALA A O 1
ATOM 1993 N N . ALA A 1 260 ? 44.691 9.813 -12.664 1.00 36.34 260 ALA A N 1
ATOM 1994 C CA . ALA A 1 260 ? 44.092 10.936 -13.387 1.00 36.34 260 ALA A CA 1
ATOM 1995 C C . ALA A 1 260 ? 43.504 10.455 -14.720 1.00 36.34 260 ALA A C 1
ATOM 1997 O O . ALA A 1 260 ? 44.264 10.152 -15.630 1.00 36.34 260 ALA A O 1
ATOM 1998 N N . ALA A 1 261 ? 42.174 10.417 -14.842 1.00 29.75 261 ALA A N 1
ATOM 1999 C CA . ALA A 1 261 ? 41.453 10.809 -16.062 1.00 29.75 261 ALA A CA 1
ATOM 2000 C C . ALA A 1 261 ? 39.941 10.596 -15.885 1.00 29.75 261 ALA A C 1
ATOM 2002 O O . ALA A 1 261 ? 39.408 9.502 -16.074 1.00 29.75 261 ALA A O 1
ATOM 2003 N N . LEU A 1 262 ? 39.248 11.684 -15.544 1.00 36.78 262 LEU A N 1
ATOM 2004 C CA . LEU A 1 262 ? 37.868 11.895 -15.973 1.00 36.78 262 LEU A CA 1
ATOM 2005 C C . LEU A 1 262 ? 37.843 11.987 -17.505 1.00 36.78 262 LEU A C 1
ATOM 2007 O O . LEU A 1 262 ? 38.817 12.410 -18.124 1.00 36.78 262 LEU A O 1
ATOM 2011 N N . GLY A 1 263 ? 36.746 11.508 -18.086 1.00 37.84 263 GLY A N 1
ATOM 2012 C CA . GLY A 1 263 ? 36.641 11.160 -19.495 1.00 37.84 263 GLY A CA 1
ATOM 2013 C C . GLY A 1 263 ? 36.913 12.293 -20.477 1.00 37.84 263 GLY A C 1
ATOM 2014 O O . GLY A 1 263 ? 36.484 13.421 -20.279 1.00 37.84 263 GLY A O 1
ATOM 2015 N N . ASP A 1 264 ? 37.536 11.913 -21.587 1.00 29.17 264 ASP A N 1
ATOM 2016 C CA . ASP A 1 264 ? 37.558 12.674 -22.827 1.00 29.17 264 ASP A CA 1
ATOM 2017 C C . ASP A 1 264 ? 37.500 11.676 -23.993 1.00 29.17 264 ASP A C 1
ATOM 2019 O O . ASP A 1 264 ? 38.452 10.944 -24.267 1.00 29.17 264 ASP A O 1
ATOM 2023 N N . CYS A 1 265 ? 36.362 11.621 -24.687 1.00 33.41 265 CYS A N 1
ATOM 2024 C CA . CYS A 1 265 ? 36.299 11.052 -26.033 1.00 33.41 265 CYS A CA 1
ATOM 2025 C C . CYS A 1 265 ? 36.735 12.149 -27.007 1.00 33.41 265 CYS A C 1
ATOM 2027 O O . CYS A 1 265 ? 35.901 12.897 -27.514 1.00 33.41 265 CYS A O 1
ATOM 2029 N N . GLN A 1 266 ? 38.040 12.288 -27.246 1.00 32.25 266 GLN A N 1
ATOM 2030 C CA . GLN A 1 266 ? 38.518 13.180 -28.301 1.00 32.25 266 GLN A CA 1
ATOM 2031 C C . GLN A 1 266 ? 38.465 12.482 -29.670 1.00 32.25 266 GLN A C 1
ATOM 2033 O O . GLN A 1 266 ? 38.935 11.348 -29.798 1.00 32.25 266 GLN A O 1
ATOM 2038 N N . PRO A 1 267 ? 37.953 13.150 -30.720 1.00 30.62 267 PRO A N 1
ATOM 2039 C CA . PRO A 1 267 ? 38.155 12.698 -32.087 1.00 30.62 267 PRO A CA 1
ATOM 2040 C C . PRO A 1 267 ? 39.645 12.828 -32.438 1.00 30.62 267 PRO A C 1
ATOM 2042 O O . PRO A 1 267 ? 40.260 13.871 -32.207 1.00 30.62 267 PRO A O 1
ATOM 2045 N N . GLN A 1 268 ? 40.233 11.762 -32.989 1.00 33.19 268 GLN A N 1
ATOM 2046 C CA . GLN A 1 268 ? 41.594 11.785 -33.530 1.00 33.19 268 GLN A CA 1
ATOM 2047 C C . GLN A 1 268 ? 41.715 12.913 -34.563 1.00 33.19 268 GLN A C 1
ATOM 2049 O O . GLN A 1 268 ? 40.983 12.936 -35.550 1.00 33.19 268 GLN A O 1
ATOM 2054 N N . ARG A 1 269 ? 42.634 13.853 -34.317 1.00 35.16 269 ARG A N 1
ATOM 2055 C CA . ARG A 1 269 ? 43.054 14.850 -35.308 1.00 35.16 269 ARG A CA 1
ATOM 2056 C C . ARG A 1 269 ? 43.788 14.141 -36.448 1.00 35.16 269 ARG A C 1
ATOM 2058 O O . ARG A 1 269 ? 44.651 13.306 -36.184 1.00 35.16 269 ARG A O 1
ATOM 2065 N N . ASP A 1 270 ? 43.463 14.517 -37.682 1.00 35.25 270 ASP A N 1
ATOM 2066 C CA . ASP A 1 270 ? 44.190 14.109 -38.887 1.00 35.25 270 ASP A CA 1
ATOM 2067 C C . ASP A 1 270 ? 45.700 14.404 -38.769 1.00 35.25 270 ASP A C 1
ATOM 2069 O O . ASP A 1 270 ? 46.087 15.403 -38.152 1.00 35.25 270 ASP A O 1
ATOM 2073 N N . PRO A 1 271 ? 46.578 13.607 -39.412 1.00 37.31 271 PRO A N 1
ATOM 2074 C CA . PRO A 1 271 ? 48.033 13.760 -39.318 1.00 37.31 271 PRO A CA 1
ATOM 2075 C C . PRO A 1 271 ? 48.591 14.995 -40.054 1.00 37.31 271 PRO A C 1
ATOM 2077 O O . PRO A 1 271 ? 49.802 15.194 -40.100 1.00 37.31 271 PRO A O 1
ATOM 2080 N N . ALA A 1 272 ? 47.742 15.862 -40.611 1.00 46.75 272 ALA A N 1
ATOM 2081 C CA . ALA A 1 272 ? 48.155 17.081 -41.299 1.00 46.75 272 ALA A CA 1
ATOM 2082 C C . ALA A 1 272 ? 47.859 18.320 -40.438 1.00 46.75 272 ALA A C 1
ATOM 2084 O O . ALA A 1 272 ? 46.826 18.973 -40.579 1.00 46.75 272 ALA A O 1
ATOM 2085 N N . GLY A 1 273 ? 48.781 18.658 -39.533 1.00 41.31 273 GLY A N 1
ATOM 2086 C CA . GLY A 1 273 ? 48.691 19.827 -38.657 1.00 41.31 273 GLY A CA 1
ATOM 2087 C C . GLY A 1 273 ? 48.641 21.168 -39.402 1.00 41.31 273 GLY A C 1
ATOM 2088 O O . GLY A 1 273 ? 49.668 21.814 -39.595 1.00 41.31 273 GLY A O 1
ATOM 2089 N N . ARG A 1 274 ? 47.442 21.639 -39.761 1.00 35.81 274 ARG A N 1
ATOM 2090 C CA . ARG A 1 274 ? 47.196 23.034 -40.160 1.00 35.81 274 ARG A CA 1
ATOM 2091 C C . ARG A 1 274 ? 46.012 23.615 -39.398 1.00 35.81 274 ARG A C 1
ATOM 2093 O O . ARG A 1 274 ? 44.865 23.250 -39.626 1.00 35.81 274 ARG A O 1
ATOM 2100 N N . SER A 1 275 ? 46.306 24.554 -38.501 1.00 34.69 275 SER A N 1
ATOM 2101 C CA . SER A 1 275 ? 45.315 25.432 -37.889 1.00 34.69 275 SER A CA 1
ATOM 2102 C C . SER A 1 275 ? 45.035 26.606 -38.829 1.00 34.69 275 SER A C 1
ATOM 2104 O O . SER A 1 275 ? 45.888 27.457 -39.065 1.00 34.69 275 SER A O 1
ATOM 2106 N N . THR A 1 276 ? 43.824 26.696 -39.371 1.00 35.06 276 THR A N 1
ATOM 2107 C CA . THR A 1 276 ? 43.350 27.952 -39.963 1.00 35.06 276 THR A CA 1
ATOM 2108 C C . THR A 1 276 ? 42.695 28.786 -38.871 1.00 35.06 276 THR A C 1
ATOM 2110 O O . THR A 1 276 ? 41.542 28.579 -38.495 1.00 35.06 276 THR A O 1
ATOM 2113 N N . ARG A 1 277 ? 43.481 29.724 -38.336 1.00 33.25 277 ARG A N 1
ATOM 2114 C CA . ARG A 1 277 ? 43.026 30.884 -37.564 1.00 33.25 277 ARG A CA 1
ATOM 2115 C C . ARG A 1 277 ? 42.216 31.790 -38.503 1.00 33.25 277 ARG A C 1
ATOM 2117 O O . ARG A 1 277 ? 42.748 32.246 -39.509 1.00 33.25 277 ARG A O 1
ATOM 2124 N N . TRP A 1 278 ? 40.954 32.057 -38.178 1.00 30.22 278 TRP A N 1
ATOM 2125 C CA . TRP A 1 278 ? 40.142 33.053 -38.888 1.00 30.22 278 TRP A CA 1
ATOM 2126 C C . TRP A 1 278 ? 40.549 34.478 -38.470 1.00 30.22 278 TRP A C 1
ATOM 2128 O O . TRP A 1 278 ? 40.796 34.699 -37.279 1.00 30.22 278 TRP A O 1
ATOM 2138 N N . PRO A 1 279 ? 40.637 35.450 -39.399 1.00 37.53 279 PRO A N 1
ATOM 2139 C CA . PRO A 1 279 ? 40.957 36.830 -39.062 1.00 37.53 279 PRO A CA 1
ATOM 2140 C C . PRO A 1 279 ? 39.725 37.568 -38.519 1.00 37.53 279 PRO A C 1
ATOM 2142 O O . PRO A 1 279 ? 38.599 37.368 -38.972 1.00 37.53 279 PRO A O 1
ATOM 2145 N N . ALA A 1 280 ? 39.962 38.447 -37.547 1.00 39.22 280 ALA A N 1
ATOM 2146 C CA . ALA A 1 280 ? 38.970 39.367 -37.012 1.00 39.22 280 ALA A CA 1
ATOM 2147 C C . ALA A 1 280 ? 38.618 40.438 -38.059 1.00 39.22 280 ALA A C 1
ATOM 2149 O O . ALA A 1 280 ? 39.478 41.215 -38.471 1.00 39.22 280 ALA A O 1
ATOM 2150 N N . GLY A 1 281 ? 37.351 40.483 -38.472 1.00 32.75 281 GLY A N 1
ATOM 2151 C CA . GLY A 1 281 ? 36.775 41.545 -39.294 1.00 32.75 281 GLY A CA 1
ATOM 2152 C C . GLY A 1 281 ? 35.823 42.409 -38.468 1.00 32.75 281 GLY A C 1
ATOM 2153 O O . GLY A 1 281 ? 34.863 41.910 -37.888 1.00 32.75 281 GLY A O 1
ATOM 2154 N N . HIS A 1 282 ? 36.117 43.705 -38.402 1.00 39.91 282 HIS A N 1
ATOM 2155 C CA . HIS A 1 282 ? 35.325 44.743 -37.747 1.00 39.91 282 HIS A CA 1
ATOM 2156 C C . HIS A 1 282 ? 33.947 44.932 -38.398 1.00 39.91 282 HIS A C 1
ATOM 2158 O O . HIS A 1 282 ? 33.885 45.069 -39.614 1.00 39.91 282 HIS A O 1
ATOM 2164 N N . LEU A 1 283 ? 32.879 45.096 -37.601 1.00 33.12 283 LEU A N 1
ATOM 2165 C CA . LEU A 1 283 ? 31.716 45.914 -37.985 1.00 33.12 283 LEU A CA 1
ATOM 2166 C C . LEU A 1 283 ? 30.882 46.387 -36.773 1.00 33.12 283 LEU A C 1
ATOM 2168 O O . LEU A 1 283 ? 30.307 45.611 -36.020 1.00 33.12 283 LEU A O 1
ATOM 2172 N N . HIS A 1 284 ? 30.894 47.713 -36.612 1.00 33.94 284 HIS A N 1
ATOM 2173 C CA . HIS A 1 284 ? 29.970 48.644 -35.953 1.00 33.94 284 HIS A CA 1
ATOM 2174 C C . HIS A 1 284 ? 29.060 48.205 -34.784 1.00 33.94 284 HIS A C 1
ATOM 2176 O O . HIS A 1 284 ? 27.999 47.609 -34.947 1.00 33.94 284 HIS A O 1
ATOM 2182 N N . ARG A 1 285 ? 29.384 48.751 -33.598 1.00 33.28 285 ARG A N 1
ATOM 2183 C CA . ARG A 1 285 ? 28.460 48.965 -32.471 1.00 33.28 285 ARG A CA 1
ATOM 2184 C C . ARG A 1 285 ? 27.334 49.932 -32.865 1.00 33.28 285 ARG A C 1
ATOM 2186 O O . ARG A 1 285 ? 27.604 51.109 -33.103 1.00 33.28 285 ARG A O 1
ATOM 2193 N N . ARG A 1 286 ? 26.073 49.495 -32.781 1.00 30.16 286 ARG A N 1
ATOM 2194 C CA . ARG A 1 286 ? 24.945 50.388 -32.459 1.00 30.16 286 ARG A CA 1
ATOM 2195 C C . ARG A 1 286 ? 24.596 50.241 -30.979 1.00 30.16 286 ARG A C 1
ATOM 2197 O O . ARG A 1 286 ? 24.407 49.135 -30.484 1.00 30.16 286 ARG A O 1
ATOM 2204 N N . ARG A 1 287 ? 24.544 51.377 -30.278 1.00 39.59 287 ARG A N 1
ATOM 2205 C CA . ARG A 1 287 ? 23.973 51.507 -28.932 1.00 39.59 287 ARG A CA 1
ATOM 2206 C C . ARG A 1 287 ? 22.464 51.255 -29.010 1.00 39.59 287 ARG A C 1
ATOM 2208 O O . ARG A 1 287 ? 21.800 51.878 -29.831 1.00 39.59 287 ARG A O 1
ATOM 2215 N N . ALA A 1 288 ? 21.939 50.430 -28.112 1.00 33.06 288 ALA A N 1
ATOM 2216 C CA . ALA A 1 288 ? 20.532 50.440 -27.726 1.00 33.06 288 ALA A CA 1
ATOM 2217 C C . ALA A 1 288 ? 20.451 50.308 -26.199 1.00 33.06 288 ALA A C 1
ATOM 2219 O O . ALA A 1 288 ? 21.196 49.543 -25.586 1.00 33.06 288 ALA A O 1
ATOM 2220 N N . GLN A 1 289 ? 19.623 51.166 -25.610 1.00 35.31 289 GLN A N 1
ATOM 2221 C CA . GLN A 1 289 ? 19.499 51.452 -24.186 1.00 35.31 289 GLN A CA 1
ATOM 2222 C C . GLN A 1 289 ? 19.116 50.229 -23.345 1.00 35.31 289 GLN A C 1
ATOM 2224 O O . GLN A 1 289 ? 18.238 49.451 -23.710 1.00 35.31 289 GLN A O 1
ATOM 2229 N N . ARG A 1 290 ? 19.730 50.135 -22.160 1.00 31.27 290 ARG A N 1
ATOM 2230 C CA . ARG A 1 290 ? 19.228 49.325 -21.048 1.00 31.27 290 ARG A CA 1
ATOM 2231 C C . ARG A 1 290 ? 17.874 49.887 -20.609 1.00 31.27 290 ARG A C 1
ATOM 2233 O O . ARG A 1 290 ? 17.792 51.052 -20.232 1.00 31.27 290 ARG A O 1
ATOM 2240 N N . ARG A 1 291 ? 16.835 49.055 -20.658 1.00 33.00 291 ARG A N 1
ATOM 2241 C CA . ARG A 1 291 ? 15.633 49.199 -19.834 1.00 33.00 291 ARG A CA 1
ATOM 2242 C C . ARG A 1 291 ? 15.747 48.183 -18.708 1.00 33.00 291 ARG A C 1
ATOM 2244 O O . ARG A 1 291 ? 15.786 46.983 -18.967 1.00 33.00 291 ARG A O 1
ATOM 2251 N N . ASP A 1 292 ? 15.851 48.695 -17.492 1.00 38.72 292 ASP A N 1
ATOM 2252 C CA . ASP A 1 292 ? 15.745 47.929 -16.259 1.00 38.72 292 ASP A CA 1
ATOM 2253 C C . ASP A 1 292 ? 14.307 47.423 -16.083 1.00 38.72 292 ASP A C 1
ATOM 2255 O O . ASP A 1 292 ? 13.351 48.181 -16.255 1.00 38.72 292 ASP A O 1
ATOM 2259 N N . LEU A 1 293 ? 14.157 46.146 -15.721 1.00 35.47 293 LEU A N 1
ATOM 2260 C CA . LEU A 1 293 ? 12.937 45.585 -15.139 1.00 35.47 293 LEU A CA 1
ATOM 2261 C C . LEU A 1 293 ? 13.320 44.719 -13.922 1.00 35.47 293 LEU A C 1
ATOM 2263 O O . LEU A 1 293 ? 14.353 44.043 -13.960 1.00 35.47 293 LEU A O 1
ATOM 2267 N N . PRO A 1 294 ? 12.542 44.779 -12.824 1.00 40.38 294 PRO A N 1
ATOM 2268 C CA . PRO A 1 294 ? 13.005 44.410 -11.491 1.00 40.38 294 PRO A CA 1
ATOM 2269 C C . PRO A 1 294 ? 12.868 42.915 -11.178 1.00 40.38 294 PRO A C 1
ATOM 2271 O O . PRO A 1 294 ? 11.958 42.227 -11.639 1.00 40.38 294 PRO A O 1
ATOM 2274 N N . ARG A 1 295 ? 13.775 42.440 -10.316 1.00 35.50 295 ARG A N 1
ATOM 2275 C CA . ARG A 1 295 ? 13.705 41.145 -9.628 1.00 35.50 295 ARG A CA 1
ATOM 2276 C C . ARG A 1 295 ? 12.550 41.152 -8.622 1.00 35.50 295 ARG A C 1
ATOM 2278 O O . ARG A 1 295 ? 12.544 41.983 -7.720 1.00 35.50 295 ARG A O 1
ATOM 2285 N N . GLN A 1 296 ? 11.633 40.195 -8.736 1.00 33.03 296 GLN A N 1
ATOM 2286 C CA . GLN A 1 296 ? 10.718 39.838 -7.651 1.00 33.03 296 GLN A CA 1
ATOM 2287 C C . GLN A 1 296 ? 11.477 38.963 -6.645 1.00 33.03 296 GLN A C 1
ATOM 2289 O O . GLN A 1 296 ? 11.958 37.882 -6.988 1.00 33.03 296 GLN A O 1
ATOM 2294 N N . GLY A 1 297 ? 11.644 39.484 -5.430 1.00 34.12 297 GLY A N 1
ATOM 2295 C CA . GLY A 1 297 ? 12.113 38.749 -4.263 1.00 34.12 297 GLY A CA 1
ATOM 2296 C C . GLY A 1 297 ? 10.922 38.188 -3.494 1.00 34.12 297 GLY A C 1
ATOM 2297 O O . GLY A 1 297 ? 9.916 38.873 -3.331 1.00 34.12 297 GLY A O 1
ATOM 2298 N N . ALA A 1 298 ? 11.046 36.940 -3.047 1.00 33.09 298 ALA A N 1
ATOM 2299 C CA . ALA A 1 298 ? 10.130 36.326 -2.101 1.00 33.09 298 ALA A CA 1
ATOM 2300 C C . ALA A 1 298 ? 10.368 36.920 -0.704 1.00 33.09 298 ALA A C 1
ATOM 2302 O O . ALA A 1 298 ? 11.493 36.938 -0.202 1.00 33.09 298 ALA A O 1
ATOM 2303 N N . GLU A 1 299 ? 9.291 37.425 -0.119 1.00 33.00 299 GLU A N 1
ATOM 2304 C CA . GLU A 1 299 ? 9.221 38.088 1.176 1.00 33.00 299 GLU A CA 1
ATOM 2305 C C . GLU A 1 299 ? 8.977 37.039 2.273 1.00 33.00 299 GLU A C 1
ATOM 2307 O O . GLU A 1 299 ? 8.041 36.244 2.194 1.00 33.00 299 GLU A O 1
ATOM 2312 N N . TYR A 1 300 ? 9.858 37.004 3.275 1.00 32.81 300 TYR A N 1
ATOM 2313 C CA . TYR A 1 300 ? 9.759 36.161 4.468 1.00 32.81 300 TYR A CA 1
ATOM 2314 C C . TYR A 1 300 ? 9.502 37.090 5.661 1.00 32.81 300 TYR A C 1
ATOM 2316 O O . TYR A 1 300 ? 10.330 37.948 5.965 1.00 32.81 300 TYR A O 1
ATOM 2324 N N . LEU A 1 301 ? 8.354 36.936 6.320 1.00 36.03 301 LEU A N 1
ATOM 2325 C CA . LEU A 1 301 ? 7.963 37.684 7.520 1.00 36.03 301 LEU A CA 1
ATOM 2326 C C . LEU A 1 301 ? 8.597 37.071 8.783 1.00 36.03 301 LEU A C 1
ATOM 2328 O O . LEU A 1 301 ? 8.432 35.869 9.007 1.00 36.03 301 LEU A O 1
ATOM 2332 N N . PRO A 1 302 ? 9.212 37.868 9.676 1.00 38.94 302 PRO A N 1
ATOM 2333 C CA . PRO A 1 302 ? 9.345 37.526 11.084 1.00 38.94 302 PRO A CA 1
ATOM 2334 C C . PRO A 1 302 ? 8.429 38.404 11.950 1.00 38.94 302 PRO A C 1
ATOM 2336 O O . PRO A 1 302 ? 8.431 39.630 11.854 1.00 38.94 302 PRO A O 1
ATOM 2339 N N . GLY A 1 303 ? 7.649 37.739 12.803 1.00 34.75 303 GLY A N 1
ATOM 2340 C CA . GLY A 1 303 ? 6.698 38.347 13.726 1.00 34.75 303 GLY A CA 1
ATOM 2341 C C . GLY A 1 303 ? 7.337 39.107 14.892 1.00 34.75 303 GLY A C 1
ATOM 2342 O O . GLY A 1 303 ? 8.373 38.725 15.440 1.00 34.75 303 GLY A O 1
ATOM 2343 N N . ASP A 1 304 ? 6.626 40.174 15.238 1.00 32.50 304 ASP A N 1
ATOM 2344 C CA . ASP A 1 304 ? 6.770 41.146 16.316 1.00 32.50 304 ASP A CA 1
ATOM 2345 C C . ASP A 1 304 ? 7.265 40.635 17.681 1.00 32.50 304 ASP A C 1
ATOM 2347 O O . ASP A 1 304 ? 6.723 39.700 18.274 1.00 32.50 304 ASP A O 1
ATOM 2351 N N . ARG A 1 305 ? 8.218 41.384 18.254 1.00 32.97 305 ARG A N 1
ATOM 2352 C CA . ARG A 1 305 ? 8.451 41.473 19.702 1.00 32.97 305 ARG A CA 1
ATOM 2353 C C . ARG A 1 305 ? 7.973 42.838 20.194 1.00 32.97 305 ARG A C 1
ATOM 2355 O O . ARG A 1 305 ? 8.706 43.819 20.106 1.00 32.97 305 ARG A O 1
ATOM 2362 N N . GLY A 1 306 ? 6.787 42.869 20.794 1.00 33.59 306 GLY A N 1
ATOM 2363 C CA . GLY A 1 306 ? 6.385 43.926 21.718 1.00 33.59 306 GLY A CA 1
ATOM 2364 C C . GLY A 1 306 ? 6.962 43.650 23.107 1.00 33.59 306 GLY A C 1
ATOM 2365 O O . GLY A 1 306 ? 6.685 42.612 23.706 1.00 33.59 306 GLY A O 1
ATOM 2366 N N . GLY A 1 307 ? 7.795 44.561 23.606 1.00 31.36 307 GLY A N 1
ATOM 2367 C CA . GLY A 1 307 ? 8.312 44.536 24.970 1.00 31.36 307 GLY A CA 1
ATOM 2368 C C . GLY A 1 307 ? 7.293 45.063 25.980 1.00 31.36 307 GLY A C 1
ATOM 2369 O O . GLY A 1 307 ? 6.644 46.077 25.745 1.00 31.36 307 GLY A O 1
ATOM 2370 N N . VAL A 1 308 ? 7.216 44.412 27.141 1.00 35.03 308 VAL A N 1
ATOM 2371 C CA . VAL A 1 308 ? 6.710 45.009 28.382 1.00 35.03 308 VAL A CA 1
ATOM 2372 C C . VAL A 1 308 ? 7.697 44.665 29.494 1.00 35.03 308 VAL A C 1
ATOM 2374 O O . VAL A 1 308 ? 7.904 43.504 29.840 1.00 35.03 308 VAL A O 1
ATOM 2377 N N . GLN A 1 309 ? 8.322 45.707 30.038 1.00 35.34 309 GLN A N 1
ATOM 2378 C CA . GLN A 1 309 ? 9.110 45.683 31.265 1.00 35.34 309 GLN A CA 1
ATOM 2379 C C . GLN A 1 309 ? 8.224 45.388 32.477 1.00 35.34 309 GLN A C 1
ATOM 2381 O O . GLN A 1 309 ? 7.259 46.111 32.718 1.00 35.34 309 GLN A O 1
ATOM 2386 N N . ARG A 1 310 ? 8.638 44.433 33.318 1.00 33.84 310 ARG A N 1
ATOM 2387 C CA . ARG A 1 310 ? 8.493 44.541 34.778 1.00 33.84 310 ARG A CA 1
ATOM 2388 C C . ARG A 1 310 ? 9.724 43.976 35.481 1.00 33.84 310 ARG A C 1
ATOM 2390 O O . ARG A 1 310 ? 10.128 42.840 35.260 1.00 33.84 310 ARG A O 1
ATOM 2397 N N . HIS A 1 311 ? 10.301 44.829 36.320 1.00 34.53 311 HIS A N 1
ATOM 2398 C CA . HIS A 1 311 ? 11.271 44.510 37.359 1.00 34.53 311 HIS A CA 1
ATOM 2399 C C . HIS A 1 311 ? 10.705 43.495 38.360 1.00 34.53 311 HIS A C 1
ATOM 2401 O O . HIS A 1 311 ? 9.538 43.612 38.722 1.00 34.53 311 HIS A O 1
ATOM 2407 N N . LEU A 1 312 ? 11.559 42.600 38.875 1.00 35.50 312 LEU A N 1
ATOM 2408 C CA . LEU A 1 312 ? 11.860 42.438 40.311 1.00 35.50 312 LEU A CA 1
ATOM 2409 C C . LEU A 1 312 ? 12.853 41.275 40.533 1.00 35.50 312 LEU A C 1
ATOM 2411 O O . LEU A 1 312 ? 12.655 40.181 40.021 1.00 35.50 312 LEU A O 1
ATOM 2415 N N . SER A 1 313 ? 13.936 41.586 41.264 1.00 37.2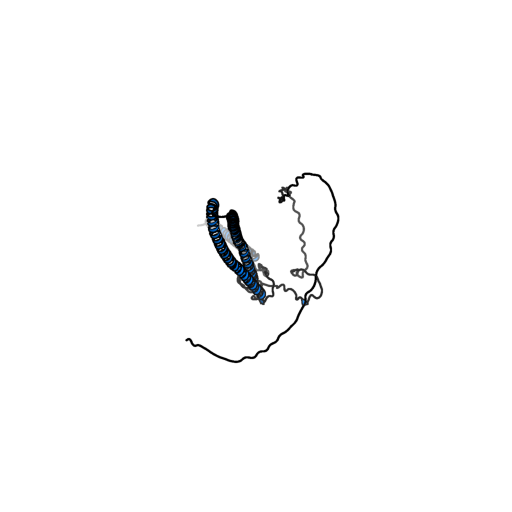5 313 SER A N 1
ATOM 2416 C CA . SER A 1 313 ? 14.775 40.742 42.151 1.00 37.25 313 SER A CA 1
ATOM 2417 C C . SER A 1 313 ? 14.793 39.218 41.906 1.00 37.25 313 SER A C 1
ATOM 2419 O O . SER A 1 313 ? 13.781 38.552 42.046 1.00 37.25 313 SER A O 1
ATOM 2421 N N . GLY A 1 314 ? 15.912 38.547 41.629 1.00 32.38 314 GLY A N 1
ATOM 2422 C CA . GLY A 1 314 ? 17.187 38.645 42.333 1.00 32.38 314 GLY A CA 1
ATOM 2423 C C . GLY A 1 314 ? 17.193 37.757 43.581 1.00 32.38 314 GLY A C 1
ATOM 2424 O O . GLY A 1 314 ? 16.903 38.266 44.651 1.00 32.38 314 GLY A O 1
ATOM 2425 N N . GLN A 1 315 ? 17.555 36.472 43.452 1.00 38.94 315 GLN A N 1
ATOM 2426 C CA . GLN A 1 315 ? 18.274 35.698 44.480 1.00 38.94 315 GLN A CA 1
ATOM 2427 C C . GLN A 1 315 ? 18.751 34.342 43.930 1.00 38.94 315 GLN A C 1
ATOM 2429 O O . GLN A 1 315 ? 18.032 33.630 43.236 1.00 38.94 315 GLN A O 1
ATOM 2434 N N . ARG A 1 316 ? 20.024 34.035 44.206 1.00 36.16 316 ARG A N 1
ATOM 2435 C CA . ARG A 1 316 ? 20.764 32.832 43.801 1.00 36.16 316 ARG A CA 1
ATOM 2436 C C . ARG A 1 316 ? 20.716 31.798 44.926 1.00 36.16 316 ARG A C 1
ATOM 2438 O O . ARG A 1 316 ? 21.008 32.162 46.056 1.00 36.16 316 ARG A O 1
ATOM 2445 N N . HIS A 1 317 ? 20.555 30.520 44.591 1.00 37.25 317 HIS A N 1
ATOM 2446 C CA . HIS A 1 317 ? 21.077 29.379 45.363 1.00 37.25 317 HIS A CA 1
ATOM 2447 C C . HIS A 1 317 ? 21.464 28.287 44.351 1.00 37.25 317 HIS A C 1
ATOM 2449 O O . HIS A 1 317 ? 20.636 27.853 43.562 1.00 37.25 317 HIS A O 1
ATOM 2455 N N . ARG A 1 318 ? 22.755 28.110 44.042 1.00 36.50 318 ARG A N 1
ATOM 2456 C CA . ARG A 1 318 ? 23.719 27.158 44.638 1.00 36.50 318 ARG A CA 1
ATOM 2457 C C . ARG A 1 318 ? 23.203 25.719 44.790 1.00 36.50 318 ARG A C 1
ATOM 2459 O O . ARG A 1 318 ? 22.394 25.454 45.661 1.00 36.50 318 ARG A O 1
ATOM 2466 N N . GLN A 1 319 ? 23.852 24.852 44.000 1.00 37.16 319 GLN A N 1
ATOM 2467 C CA . GLN A 1 319 ? 24.293 23.480 44.291 1.00 37.16 319 GLN A CA 1
ATOM 2468 C C . GLN A 1 319 ? 23.228 22.476 44.745 1.00 37.16 319 GLN A C 1
ATOM 2470 O O . GLN A 1 319 ? 22.726 22.579 45.847 1.00 37.16 319 GLN A O 1
ATOM 2475 N N . PHE A 1 320 ? 23.063 21.388 43.987 1.00 33.94 320 PHE A N 1
ATOM 2476 C CA . PHE A 1 320 ? 23.477 20.074 44.487 1.00 33.94 320 PHE A CA 1
ATOM 2477 C C . PHE A 1 320 ? 23.691 19.093 43.327 1.00 33.94 320 PHE A C 1
ATOM 2479 O O . PHE A 1 320 ? 22.819 18.840 42.504 1.00 33.94 320 PHE A O 1
ATOM 2486 N N . ARG A 1 321 ? 24.920 18.583 43.276 1.00 34.66 321 ARG A N 1
ATOM 2487 C CA . ARG A 1 321 ? 25.380 17.436 42.500 1.00 34.66 321 ARG A CA 1
ATOM 2488 C C . ARG A 1 321 ? 25.028 16.206 43.338 1.00 34.66 321 ARG A C 1
ATOM 2490 O O . ARG A 1 321 ? 25.425 16.172 44.501 1.00 34.66 321 ARG A O 1
ATOM 2497 N N . GLN A 1 322 ? 24.321 15.226 42.788 1.00 41.50 322 GLN A N 1
ATOM 2498 C CA . GLN A 1 322 ? 24.298 13.881 43.363 1.00 41.50 322 GLN A CA 1
ATOM 2499 C C . GLN A 1 322 ? 24.595 12.852 42.280 1.00 41.50 322 GLN A C 1
ATOM 2501 O O . GLN A 1 322 ? 23.900 12.728 41.276 1.00 41.50 322 GLN A O 1
ATOM 2506 N N . ASP A 1 323 ? 25.715 12.186 42.522 1.00 34.62 323 ASP A N 1
ATOM 2507 C CA . ASP A 1 323 ? 26.254 11.034 41.834 1.00 34.62 323 ASP A CA 1
ATOM 2508 C C . ASP A 1 323 ? 25.561 9.739 42.308 1.00 34.62 323 ASP A C 1
ATOM 2510 O O . ASP A 1 323 ? 25.297 9.593 43.502 1.00 34.62 323 ASP A O 1
ATOM 2514 N N . ARG A 1 324 ? 25.479 8.765 41.378 1.00 38.53 324 ARG A N 1
ATOM 2515 C CA . ARG A 1 324 ? 25.526 7.285 41.555 1.00 38.53 324 ARG A CA 1
ATOM 2516 C C . ARG A 1 324 ? 24.278 6.515 42.052 1.00 38.53 324 ARG A C 1
ATOM 2518 O O . ARG A 1 324 ? 23.452 7.083 42.752 1.00 38.53 324 ARG A O 1
ATOM 2525 N N . PRO A 1 325 ? 24.223 5.168 41.856 1.00 47.75 325 PRO A N 1
ATOM 2526 C CA . PRO A 1 325 ? 24.888 4.315 40.850 1.00 47.75 325 PRO A CA 1
ATOM 2527 C C . PRO A 1 325 ? 23.957 3.279 40.165 1.00 47.75 325 PRO A C 1
ATOM 2529 O O . PRO A 1 325 ? 22.825 3.033 40.567 1.00 47.75 325 PRO A O 1
ATOM 2532 N N . ALA A 1 326 ? 24.507 2.620 39.140 1.00 40.03 326 ALA A N 1
ATOM 2533 C CA . ALA A 1 326 ? 23.994 1.398 38.527 1.00 40.03 326 ALA A CA 1
ATOM 2534 C C . ALA A 1 326 ? 24.132 0.173 39.459 1.00 40.03 326 ALA A C 1
ATOM 2536 O O . ALA A 1 326 ? 25.156 0.017 40.127 1.00 40.03 326 ALA A O 1
ATOM 2537 N N . HIS A 1 327 ? 23.144 -0.728 39.431 1.00 38.09 327 HIS A N 1
ATOM 2538 C CA . HIS A 1 327 ? 23.213 -2.062 40.036 1.00 38.09 327 HIS A CA 1
ATOM 2539 C C . HIS A 1 327 ? 23.425 -3.149 38.965 1.00 38.09 327 HIS A C 1
ATOM 2541 O O . HIS A 1 327 ? 22.719 -3.142 37.955 1.00 38.09 327 HIS A O 1
ATOM 2547 N N . PRO A 1 328 ? 24.352 -4.104 39.183 1.00 45.56 328 PRO A N 1
ATOM 2548 C CA . PRO A 1 328 ? 24.533 -5.284 38.346 1.00 45.56 328 PRO A CA 1
ATOM 2549 C C . PRO A 1 328 ? 23.941 -6.555 38.987 1.00 45.56 328 PRO A C 1
ATOM 2551 O O . PRO A 1 328 ? 23.967 -6.717 40.204 1.00 45.56 328 PRO A O 1
ATOM 2554 N N . GLY A 1 329 ? 23.547 -7.513 38.141 1.00 36.53 329 GLY A N 1
ATOM 2555 C CA . GLY A 1 329 ? 23.707 -8.944 38.428 1.00 36.53 329 GLY A CA 1
ATOM 2556 C C . GLY A 1 329 ? 22.449 -9.751 38.764 1.00 36.53 329 GLY A C 1
ATOM 2557 O O . GLY A 1 329 ? 21.861 -9.586 39.823 1.00 36.53 329 GLY A O 1
ATOM 2558 N N . ALA A 1 330 ? 22.143 -10.729 37.905 1.00 35.81 330 ALA A N 1
ATOM 2559 C CA . ALA A 1 330 ? 21.757 -12.081 38.323 1.00 35.81 330 ALA A CA 1
ATOM 2560 C C . ALA A 1 330 ? 21.925 -13.065 37.147 1.00 35.81 330 ALA A C 1
ATOM 2562 O O . ALA A 1 330 ? 21.024 -13.278 36.341 1.00 35.81 330 ALA A O 1
ATOM 2563 N N . TYR A 1 331 ? 23.116 -13.658 37.059 1.00 40.50 331 TYR A N 1
ATOM 2564 C CA . TYR A 1 331 ? 23.339 -14.964 36.441 1.00 40.50 331 TYR A CA 1
ATOM 2565 C C . TYR A 1 331 ? 22.990 -16.034 37.484 1.00 40.50 331 TYR A C 1
ATOM 2567 O O . TYR A 1 331 ? 23.543 -15.993 38.578 1.00 40.50 331 TYR A O 1
ATOM 2575 N N . TYR A 1 332 ? 22.168 -17.021 37.130 1.00 47.28 332 TYR A N 1
ATOM 2576 C CA . TYR A 1 332 ? 22.276 -18.382 37.666 1.00 47.28 332 TYR A CA 1
ATOM 2577 C C . TYR A 1 332 ? 21.821 -19.381 36.603 1.00 47.28 332 TYR A C 1
ATOM 2579 O O . TYR A 1 332 ? 20.765 -19.231 35.994 1.00 47.28 332 TYR A O 1
ATOM 2587 N N . GLY A 1 333 ? 22.663 -20.384 36.364 1.00 36.44 333 GLY A N 1
ATOM 2588 C CA . GLY A 1 333 ? 22.380 -21.517 35.498 1.00 36.44 333 GLY A CA 1
ATOM 2589 C C . GLY A 1 333 ? 22.137 -22.815 36.270 1.00 36.44 333 GLY A C 1
ATOM 2590 O O . GLY A 1 333 ? 22.295 -22.877 37.487 1.00 36.44 333 GLY A O 1
ATOM 2591 N N . GLN A 1 334 ? 21.902 -23.862 35.469 1.00 41.53 334 GLN A N 1
ATOM 2592 C CA . GLN A 1 334 ? 21.781 -25.296 35.786 1.00 41.53 334 GLN A CA 1
ATOM 2593 C C . GLN A 1 334 ? 20.406 -25.726 36.359 1.00 41.53 334 GLN A C 1
ATOM 2595 O O . GLN A 1 334 ? 19.813 -25.005 37.138 1.00 41.53 334 GLN A O 1
ATOM 2600 N N . ARG A 1 335 ? 19.805 -26.882 36.030 1.00 41.09 335 ARG A N 1
ATOM 2601 C CA . ARG A 1 335 ? 20.342 -28.199 35.639 1.00 41.09 335 ARG A CA 1
ATOM 2602 C C . ARG A 1 335 ? 19.420 -28.963 34.671 1.00 41.09 335 ARG A C 1
ATOM 2604 O O . ARG A 1 335 ? 18.215 -28.762 34.616 1.00 41.09 335 ARG A O 1
ATOM 2611 N N . ARG A 1 336 ? 20.058 -29.900 33.965 1.00 44.22 336 ARG A N 1
ATOM 2612 C CA . ARG A 1 336 ? 19.520 -31.005 33.155 1.00 44.22 336 ARG A CA 1
ATOM 2613 C C . ARG A 1 336 ? 18.533 -31.899 33.922 1.00 44.22 336 ARG A C 1
ATOM 2615 O O . ARG A 1 336 ? 18.829 -32.277 35.049 1.00 44.22 336 ARG A O 1
ATOM 2622 N N . ALA A 1 337 ? 17.539 -32.430 33.211 1.00 40.81 337 ALA A N 1
ATOM 2623 C CA . ALA A 1 337 ? 17.071 -33.802 33.402 1.00 40.81 337 ALA A CA 1
ATOM 2624 C C . ALA A 1 337 ? 16.791 -34.438 32.027 1.00 40.81 337 ALA A C 1
ATOM 2626 O O . ALA A 1 337 ? 15.921 -34.000 31.282 1.00 40.81 337 ALA A O 1
ATOM 2627 N N . LYS A 1 338 ? 17.597 -35.448 31.680 1.00 45.50 338 LYS A N 1
ATOM 2628 C CA . LYS A 1 338 ? 17.293 -36.460 30.660 1.00 45.50 338 LYS A CA 1
ATOM 2629 C C . LYS A 1 338 ? 16.458 -37.546 31.346 1.00 45.50 338 LYS A C 1
ATOM 2631 O O . LYS A 1 338 ? 16.920 -38.074 32.349 1.00 45.50 338 LYS A O 1
ATOM 2636 N N . GLN A 1 339 ? 15.343 -37.951 30.749 1.00 46.41 339 GLN A N 1
ATOM 2637 C CA . GLN A 1 339 ? 14.702 -39.264 30.936 1.00 46.41 339 GLN A CA 1
ATOM 2638 C C . GLN A 1 339 ? 14.060 -39.610 29.583 1.00 46.41 339 GLN A C 1
ATOM 2640 O O . GLN A 1 339 ? 13.219 -38.873 29.089 1.00 46.41 339 GLN A O 1
ATOM 2645 N N . GLN A 1 340 ? 14.768 -40.378 28.751 1.00 41.75 340 GLN A N 1
ATOM 2646 C CA . GLN A 1 340 ? 14.618 -41.829 28.556 1.00 41.75 340 GLN A CA 1
ATOM 2647 C C . GLN A 1 340 ? 13.249 -42.235 27.986 1.00 41.75 340 GLN A C 1
ATOM 2649 O O . GLN A 1 340 ? 12.219 -42.156 28.640 1.00 41.75 340 GLN A O 1
ATOM 2654 N N . ARG A 1 341 ? 13.305 -42.679 26.724 1.00 41.97 341 ARG A N 1
ATOM 2655 C CA . ARG A 1 341 ? 12.275 -43.422 25.993 1.00 41.97 341 ARG A CA 1
ATOM 2656 C C . ARG A 1 341 ? 12.125 -44.828 26.582 1.00 41.97 341 ARG A C 1
ATOM 2658 O O . ARG A 1 341 ? 13.155 -45.460 26.781 1.00 41.97 341 ARG A O 1
ATOM 2665 N N . THR A 1 342 ? 10.895 -45.345 26.623 1.00 43.41 342 THR A N 1
ATOM 2666 C CA . THR A 1 342 ? 10.546 -46.671 26.063 1.00 43.41 342 THR A CA 1
ATOM 2667 C C . THR A 1 342 ? 9.025 -46.801 25.842 1.00 43.41 342 THR A C 1
ATOM 2669 O O . THR A 1 342 ? 8.274 -46.213 26.617 1.00 43.41 342 THR A O 1
ATOM 2672 N N . PRO A 1 343 ? 8.568 -47.529 24.800 1.00 60.62 343 PRO A N 1
ATOM 2673 C CA . PRO A 1 343 ? 7.155 -47.727 24.451 1.00 60.62 343 PRO A CA 1
ATOM 2674 C C . PRO A 1 343 ? 6.645 -49.147 24.783 1.00 60.62 343 PRO A C 1
ATOM 2676 O O . PRO A 1 343 ? 7.443 -50.079 24.788 1.00 60.62 343 PRO A O 1
ATOM 2679 N N . ALA A 1 344 ? 5.330 -49.320 24.969 1.00 37.47 344 ALA A N 1
ATOM 2680 C CA . ALA A 1 344 ? 4.562 -50.553 24.697 1.00 37.47 344 ALA A CA 1
ATOM 2681 C C . ALA A 1 344 ? 3.060 -50.309 24.969 1.00 37.47 344 ALA A C 1
ATOM 2683 O O . ALA A 1 344 ? 2.733 -49.714 25.988 1.00 37.47 344 ALA A O 1
ATOM 2684 N N . ALA A 1 345 ? 2.192 -50.643 24.001 1.00 38.34 345 ALA A N 1
ATOM 2685 C CA . ALA A 1 345 ? 1.081 -51.615 24.095 1.00 38.34 345 ALA A CA 1
ATOM 2686 C C . ALA A 1 345 ? -0.005 -51.235 25.124 1.00 38.34 345 ALA A C 1
ATOM 2688 O O . ALA A 1 345 ? 0.257 -51.197 26.314 1.00 38.34 345 ALA A O 1
ATOM 2689 N N . GLY A 1 346 ? -1.220 -50.865 24.731 1.00 36.94 346 GLY A N 1
ATOM 2690 C CA . GLY A 1 346 ? -2.230 -51.668 24.036 1.00 36.94 346 GLY A CA 1
ATOM 2691 C C . GLY A 1 346 ? -3.582 -51.382 24.722 1.00 36.94 346 GLY A C 1
ATOM 2692 O O . GLY A 1 346 ? -3.575 -50.799 25.803 1.00 36.94 346 GLY A O 1
ATOM 2693 N N . ASP A 1 347 ? -4.690 -51.797 24.103 1.00 39.88 347 ASP A N 1
ATOM 2694 C CA . ASP A 1 347 ? -6.075 -51.771 24.622 1.00 39.88 347 ASP A CA 1
ATOM 2695 C C . ASP A 1 347 ? -6.811 -50.414 24.659 1.00 39.88 347 ASP A C 1
ATOM 2697 O O . ASP A 1 347 ? -6.247 -49.387 25.011 1.00 39.88 347 ASP A O 1
ATOM 2701 N N . VAL A 1 348 ? -8.097 -50.274 24.316 1.00 51.59 348 VAL A N 1
ATOM 2702 C CA . VAL A 1 348 ? -9.162 -51.148 23.787 1.00 51.59 348 VAL A CA 1
ATOM 2703 C C . VAL A 1 348 ? -10.148 -50.196 23.093 1.00 51.59 348 VAL A C 1
ATOM 2705 O O . VAL A 1 348 ? -10.398 -49.085 23.566 1.00 51.59 348 VAL A O 1
ATOM 2708 N N . GLY A 1 349 ? -10.689 -50.617 21.953 1.00 39.62 349 GLY A N 1
ATOM 2709 C CA . GLY A 1 349 ? -11.795 -49.937 21.289 1.00 39.62 349 GLY A CA 1
ATOM 2710 C C . GLY A 1 349 ? -13.155 -50.292 21.894 1.00 39.62 349 GLY A C 1
ATOM 2711 O O . GLY A 1 349 ? -13.348 -51.411 22.344 1.00 39.62 349 GLY A O 1
ATOM 2712 N N . ALA 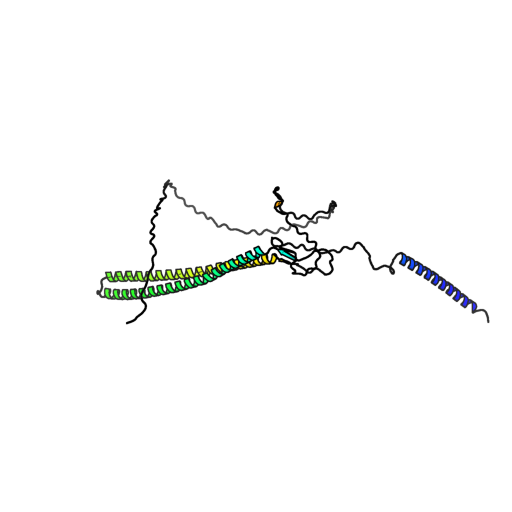A 1 350 ? -14.065 -49.320 21.801 1.00 45.22 350 ALA A N 1
ATOM 2713 C CA . ALA A 1 350 ? -15.506 -49.437 21.554 1.00 45.22 350 ALA A CA 1
ATOM 2714 C C . ALA A 1 350 ? -16.363 -50.384 22.418 1.00 45.22 350 ALA A C 1
ATOM 2716 O O . ALA A 1 350 ? -16.167 -51.594 22.445 1.00 45.22 350 ALA A O 1
ATOM 2717 N N . GLY A 1 351 ? -17.457 -49.834 22.947 1.00 42.44 351 GLY A N 1
ATOM 2718 C CA . GLY A 1 351 ? -18.638 -50.626 23.276 1.00 42.44 351 GLY A CA 1
ATOM 2719 C C . GLY A 1 351 ? -19.533 -49.964 24.305 1.00 42.44 351 GLY A C 1
ATOM 2720 O O . GLY A 1 351 ? -19.297 -50.114 25.497 1.00 42.44 351 GLY A O 1
ATOM 2721 N N . ASP A 1 352 ? -20.546 -49.253 23.817 1.00 51.75 352 ASP A N 1
ATOM 2722 C CA . ASP A 1 352 ? -21.741 -48.863 24.562 1.00 51.75 352 ASP A CA 1
ATOM 2723 C C . ASP A 1 352 ? -22.349 -50.066 25.304 1.00 51.75 352 ASP A C 1
ATOM 2725 O O . ASP A 1 352 ? -22.447 -51.141 24.712 1.00 51.75 352 ASP A O 1
ATOM 2729 N N . TYR A 1 353 ? -22.722 -49.877 26.574 1.00 47.94 353 TYR A N 1
ATOM 2730 C CA . TYR A 1 353 ? -24.016 -50.196 27.212 1.00 47.94 353 TYR A CA 1
ATOM 2731 C C . TYR A 1 353 ? -23.950 -49.920 28.717 1.00 47.94 353 TYR A C 1
ATOM 2733 O O . TYR A 1 353 ? -22.982 -50.377 29.369 1.00 47.94 353 TYR A O 1
#

Secondary structure (DSSP, 8-state):
--SSSHHHHHHHHHHHHHHHHHHHHHHHHHHHHHHHHHHTT-TTS-------S---PPPPPPP---SS---EEEE---TT----TT-EEEEE--HHHHHHHHHHHHHHHHHHHHHHHHHHHHHHHHHHHHHHHHHHHHHHHHHHHHHHHHHHHHHHHHTTSS-HHHHHHHHHHHHHHHHHHHHHHHHHHHHHHHHHHHHHHHHHHHHHHHHHHHHHHHHHHHHHTTEEE--SPPPTT----------PPPPGGG-SS--------PPPPPSS----PPPP----PPP---------PPP--------------------------PPP-------------------------

InterPro domains:
  IPR050739 Membrane Fusion Protein [PTHR30386] (8-232)

Organism: Klebsiella pneumoniae (NCBI:txid573)

pLDDT: mean 70.98, std 25.84, range [29.17, 98.56]

Foldseek 3Di:
DDDDPPVVVVVVVVVVVVVVVVVVVVVVVVVVVVVVCCVVCHPPNPDPDDDDPPDDDDDDDDDFDFPADADWPDAPDDKLDFDAFFDFGTFGPLPVLVVQLVVLVVQLVVLVVVLVVLVVVLVVLVVQLVVLVVQLVVLVVVLVVLVVVLVVQVVCVVVVNDDPVVNVVSVVVNVVSVVSNVVSVVSSVVSVVVSVVSVVVSVVSVVSSVVSVVSSVVSVVNSVSSGRGHRHGDPPPPSDIPPDDPPDDDDPVVPPDDPDDDDDPDDDDDPDDDDDDDDDDDDDDDDDDDDDDDDDDDDDDDDDDDDDDDDDDDDDDDDDDDDDDDDDDDDDDDDDDDDDDDDDDDDDDDDDD

Radius of gyration: 55.32 Å; chains: 1; bounding box: 92×103×192 Å

Sequence (353 aa):
MSQQDAAKQQANTRNNIRVVSIFTAAAIGLVGVLVILYAWQLPPFTRHSQFTDNAYVRGQTTFISPQVNGYITAVNVKDFAIVQPGEVLFQIDDRIYKQRVHQAQATLAMKEAALRNNLQQRKSAEATIAKNEAALQNARAQNLKIQADLKRIQQLTADGSLSIRERDSARASAAQGAADIEQAKAALEMSRQDRESTIVNRDSLEADVASAKAALELAQIDLQNTQIIAPHRRPAGADLGASWRLCQRRDPSDLAGSAAALGDCQPQRDPAGRSTRWPAGHLHRRRAQRRDLPRQGAEYLPGDRGGVQRHLSGQRHRQFRQDRPAHPGAYYGQRRAKQQRTPAAGDVGAGDY